Protein AF-A0A1C3RDE0-F1 (afdb_monomer)

Structure (mmCIF, N/CA/C/O backbone):
data_AF-A0A1C3RDE0-F1
#
_entry.id   AF-A0A1C3RDE0-F1
#
loop_
_atom_site.group_PDB
_atom_site.id
_atom_site.type_symbol
_atom_site.label_atom_id
_atom_site.label_alt_id
_atom_site.label_comp_id
_atom_site.label_asym_id
_atom_site.label_entity_id
_atom_site.label_seq_id
_atom_site.pdbx_PDB_ins_code
_atom_site.Cartn_x
_atom_site.Cartn_y
_atom_site.Cartn_z
_atom_site.occupancy
_atom_site.B_iso_or_equiv
_atom_site.auth_seq_id
_atom_site.auth_comp_id
_atom_site.auth_asym_id
_atom_site.auth_atom_id
_atom_site.pdbx_PDB_model_num
ATOM 1 N N . MET A 1 1 ? 16.661 -9.016 18.780 1.00 43.62 1 MET A N 1
ATOM 2 C CA . MET A 1 1 ? 16.279 -8.442 20.086 1.00 43.62 1 MET A CA 1
ATOM 3 C C . MET A 1 1 ? 15.729 -7.053 19.835 1.00 43.62 1 MET A C 1
ATOM 5 O O . MET A 1 1 ? 16.518 -6.146 19.631 1.00 43.62 1 MET A O 1
ATOM 9 N N . ASP A 1 2 ? 14.408 -6.909 19.841 1.00 34.31 2 ASP A N 1
ATOM 10 C CA . ASP A 1 2 ? 13.777 -5.815 20.572 1.00 34.31 2 ASP A CA 1
ATOM 11 C C . ASP A 1 2 ? 12.429 -6.328 21.089 1.00 34.31 2 ASP A C 1
ATOM 13 O O . ASP A 1 2 ? 11.558 -6.750 20.329 1.00 34.31 2 ASP A O 1
ATOM 17 N N . SER A 1 3 ? 12.330 -6.435 22.409 1.00 42.47 3 SER A N 1
ATOM 18 C CA . SER A 1 3 ? 11.139 -6.890 23.113 1.00 42.47 3 SER A CA 1
ATOM 19 C C . SER A 1 3 ? 10.249 -5.670 23.309 1.00 42.47 3 SER A C 1
ATOM 21 O O . SER A 1 3 ? 10.252 -5.062 24.381 1.00 42.47 3 SER A O 1
ATOM 23 N N . SER A 1 4 ? 9.446 -5.333 22.300 1.00 50.66 4 SER A N 1
ATOM 24 C CA . SER A 1 4 ? 8.200 -4.624 22.584 1.00 50.66 4 SER A CA 1
ATOM 25 C C . SER A 1 4 ? 7.360 -5.568 23.442 1.00 50.66 4 SER A C 1
ATOM 27 O O . SER A 1 4 ? 6.899 -6.603 22.963 1.00 50.66 4 SER A O 1
ATOM 29 N N . ALA A 1 5 ? 7.261 -5.290 24.742 1.00 56.34 5 ALA A N 1
ATOM 30 C CA . ALA A 1 5 ? 6.472 -6.101 25.655 1.00 56.34 5 ALA A CA 1
ATOM 31 C C . ALA A 1 5 ? 5.030 -6.155 25.130 1.00 56.34 5 ALA A C 1
ATOM 33 O O . ALA A 1 5 ? 4.336 -5.138 25.134 1.00 56.34 5 ALA A O 1
ATOM 34 N N . ALA A 1 6 ? 4.604 -7.324 24.642 1.00 71.38 6 ALA A N 1
ATOM 35 C CA . ALA A 1 6 ? 3.293 -7.503 24.035 1.00 71.38 6 ALA A CA 1
ATOM 36 C C . ALA A 1 6 ? 2.202 -7.052 25.018 1.00 71.38 6 ALA A C 1
ATOM 38 O O . ALA A 1 6 ? 2.047 -7.622 26.105 1.00 71.38 6 ALA A O 1
ATOM 39 N N . LEU A 1 7 ? 1.476 -5.992 24.654 1.00 89.06 7 LEU A N 1
ATOM 40 C CA . LEU A 1 7 ? 0.477 -5.369 25.515 1.00 89.06 7 LEU A CA 1
ATOM 41 C C . LEU A 1 7 ? -0.614 -6.395 25.836 1.00 89.06 7 LEU A C 1
ATOM 43 O O . LEU A 1 7 ? -1.240 -6.939 24.929 1.00 89.06 7 LEU A O 1
ATOM 47 N N . LYS A 1 8 ? -0.846 -6.674 27.122 1.00 94.19 8 LYS A N 1
ATOM 48 C CA . LYS A 1 8 ? -1.933 -7.574 27.531 1.00 94.19 8 LYS A CA 1
ATOM 49 C C . LYS A 1 8 ? -3.284 -6.998 27.117 1.00 94.19 8 LYS A C 1
ATOM 51 O O . LYS A 1 8 ? -3.494 -5.787 27.235 1.00 94.19 8 LYS A O 1
ATOM 56 N N . ARG A 1 9 ? -4.214 -7.857 26.693 1.00 95.31 9 ARG A N 1
ATOM 57 C CA . ARG A 1 9 ? -5.602 -7.450 26.449 1.00 95.31 9 ARG A CA 1
ATOM 58 C C . ARG A 1 9 ? -6.183 -6.873 27.741 1.00 95.31 9 ARG A C 1
ATOM 60 O O . ARG A 1 9 ? -6.203 -7.523 28.783 1.00 95.31 9 ARG A O 1
ATOM 67 N N . PHE A 1 10 ? -6.619 -5.619 27.669 1.00 95.50 10 PHE A N 1
ATOM 68 C CA . PHE A 1 10 ? -7.071 -4.829 28.821 1.00 95.50 10 PHE A CA 1
ATOM 69 C C . PHE A 1 10 ? -8.575 -4.518 28.786 1.00 95.50 10 PHE A C 1
ATOM 71 O O . PHE A 1 10 ? -9.061 -3.772 29.633 1.00 95.50 10 PHE A O 1
ATOM 78 N N . TYR A 1 11 ? -9.294 -5.067 27.807 1.00 97.00 11 TYR A N 1
ATOM 79 C CA . TYR A 1 11 ? -10.711 -4.828 27.548 1.00 97.00 11 TYR A CA 1
ATOM 80 C C . TYR A 1 11 ? -11.469 -6.148 27.389 1.00 97.00 11 TYR A C 1
ATOM 82 O O . TYR A 1 11 ? -10.891 -7.168 26.997 1.00 97.00 11 TYR A O 1
ATOM 90 N N . LYS A 1 12 ? -12.772 -6.132 27.681 1.00 96.38 12 LYS A N 1
ATOM 91 C CA . LYS A 1 12 ? -13.645 -7.310 27.551 1.00 96.38 12 LYS A CA 1
ATOM 92 C C . LYS A 1 12 ? -14.507 -7.266 26.300 1.00 96.38 12 LYS A C 1
ATOM 94 O O . LYS A 1 12 ? -14.680 -8.294 25.660 1.00 96.38 12 LYS A O 1
ATOM 99 N N . THR A 1 13 ? -15.032 -6.095 25.969 1.00 97.69 13 THR A N 1
ATOM 100 C CA . THR A 1 13 ? -16.019 -5.897 24.907 1.00 97.69 13 THR A CA 1
ATOM 101 C C . THR A 1 13 ? -15.503 -4.923 23.861 1.00 97.69 13 THR A C 1
ATOM 103 O O . THR A 1 13 ? -14.861 -3.927 24.203 1.00 97.69 13 THR A O 1
ATOM 106 N N . VAL A 1 14 ? -15.799 -5.214 22.595 1.00 98.56 14 VAL A N 1
ATOM 107 C CA . VAL A 1 14 ? -15.528 -4.332 21.459 1.00 98.56 14 VAL A CA 1
ATOM 108 C C . VAL A 1 14 ? -16.857 -3.932 20.829 1.00 98.56 14 VAL A C 1
ATOM 110 O O . VAL A 1 14 ? -17.737 -4.772 20.646 1.00 98.56 14 VAL A O 1
ATOM 113 N N . GLY A 1 15 ? -17.024 -2.645 20.542 1.00 98.19 15 GLY A N 1
ATOM 114 C CA . GLY A 1 15 ? -18.238 -2.093 19.949 1.00 98.19 15 GLY A CA 1
ATOM 115 C C . GLY A 1 15 ? -17.943 -1.187 18.763 1.00 98.19 15 GLY A C 1
ATOM 116 O O . GLY A 1 15 ? -16.829 -0.691 18.603 1.00 98.19 15 GLY A O 1
ATOM 117 N N . VAL A 1 16 ? -18.970 -0.952 17.949 1.00 98.56 16 VAL A N 1
ATOM 118 C CA . VAL A 1 16 ? -18.971 0.051 16.882 1.00 98.56 16 VAL A CA 1
ATOM 119 C C . VAL A 1 16 ? -20.155 0.972 17.116 1.00 98.56 16 VAL A C 1
ATOM 121 O O . VAL A 1 16 ? -21.289 0.515 17.257 1.00 98.56 16 VAL A O 1
ATOM 124 N N . GLU A 1 17 ? -19.891 2.270 17.155 1.00 97.81 17 GLU A N 1
ATOM 125 C CA . GLU A 1 17 ? -20.904 3.303 17.336 1.00 97.81 17 GLU A CA 1
ATOM 126 C C . GLU A 1 17 ? -20.815 4.319 16.203 1.00 97.81 17 GLU A C 1
ATOM 128 O O . GLU A 1 17 ? -19.718 4.711 15.800 1.00 97.81 17 GLU A O 1
ATOM 133 N N . GLN A 1 18 ? -21.968 4.776 15.719 1.00 97.56 18 GLN A N 1
ATOM 134 C CA . GLN A 1 18 ? -22.026 5.939 14.842 1.00 97.56 18 GLN A CA 1
ATOM 135 C C . GLN A 1 18 ? -21.798 7.212 15.668 1.00 97.56 18 GLN A C 1
ATOM 137 O O . GLN A 1 18 ? -22.370 7.371 16.749 1.00 97.56 18 GLN A O 1
ATOM 142 N N . ASP A 1 19 ? -20.968 8.113 15.155 1.00 95.81 19 ASP A N 1
ATOM 143 C CA . ASP A 1 19 ? -20.631 9.390 15.775 1.00 95.81 19 ASP A CA 1
ATOM 144 C C . ASP A 1 19 ? -20.569 10.476 14.695 1.00 95.81 19 ASP A C 1
ATOM 146 O O . ASP A 1 19 ? -19.612 10.562 13.924 1.00 95.81 19 ASP A O 1
ATOM 150 N N . GLY A 1 20 ? -21.643 11.265 14.597 1.00 93.81 20 GLY A N 1
ATOM 151 C CA . GLY A 1 20 ? -21.850 12.190 13.485 1.00 93.81 20 GLY A CA 1
ATOM 152 C C . GLY A 1 20 ? -21.888 11.455 12.142 1.00 93.81 20 GLY A C 1
ATOM 153 O O . GLY A 1 20 ? -22.654 10.504 11.966 1.00 93.81 20 GLY A O 1
ATOM 154 N N . ASP A 1 21 ? -21.034 11.896 11.220 1.00 92.19 21 ASP A N 1
ATOM 155 C CA . ASP A 1 21 ? -20.926 11.351 9.862 1.00 92.19 21 ASP A CA 1
ATOM 156 C C . ASP A 1 21 ? -19.939 10.172 9.756 1.00 92.19 21 ASP A C 1
ATOM 158 O O . ASP A 1 21 ? -19.703 9.664 8.663 1.00 92.19 21 ASP A O 1
ATOM 162 N N . GLY A 1 22 ? -19.353 9.728 10.874 1.00 96.81 22 GLY A N 1
ATOM 163 C CA . GLY A 1 22 ? -18.395 8.625 10.906 1.00 96.81 22 GLY A CA 1
ATOM 164 C C . GLY A 1 22 ? -18.704 7.581 11.976 1.00 96.81 22 GLY A C 1
ATOM 165 O O . GLY A 1 22 ? -19.756 7.587 12.619 1.00 96.81 22 GLY A O 1
ATOM 166 N N . TYR A 1 23 ? -17.757 6.665 12.170 1.00 98.38 23 TYR A N 1
ATOM 167 C CA . TYR A 1 23 ? -17.894 5.536 13.088 1.00 98.38 23 TYR A CA 1
ATOM 168 C C . TYR A 1 23 ? -16.691 5.433 14.015 1.00 98.38 23 TYR A C 1
ATOM 170 O O . TYR A 1 23 ? -15.544 5.565 13.591 1.00 98.38 23 TYR A O 1
ATOM 178 N N . ARG A 1 24 ? -16.931 5.144 15.291 1.00 97.50 24 ARG A N 1
ATOM 179 C CA . ARG A 1 24 ? -15.870 4.880 16.267 1.00 97.50 24 ARG A CA 1
ATOM 180 C C . ARG A 1 24 ? -15.935 3.443 16.752 1.00 97.50 24 ARG A C 1
ATOM 182 O O . ARG A 1 24 ? -17.0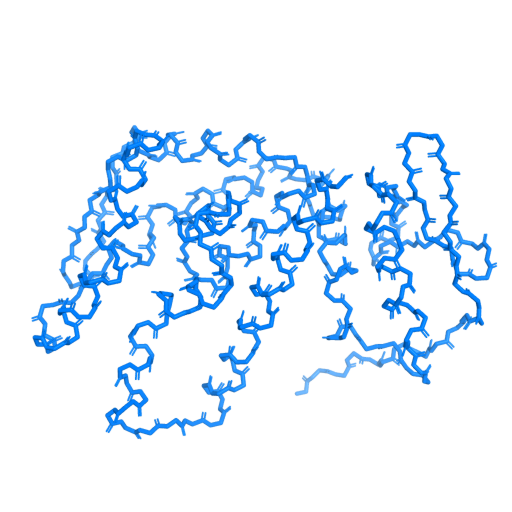07 2.930 17.066 1.00 97.50 24 ARG A O 1
ATOM 189 N N . VAL A 1 25 ? -14.764 2.826 16.868 1.00 98.38 25 VAL A N 1
ATOM 190 C CA . VAL A 1 25 ? -14.601 1.570 17.602 1.00 98.38 25 VAL A CA 1
ATOM 191 C C . VAL A 1 25 ? -14.458 1.898 19.084 1.00 98.38 25 VAL A C 1
ATOM 193 O O . VAL A 1 25 ? -13.771 2.857 19.451 1.00 98.38 25 VAL A O 1
ATOM 196 N N . THR A 1 26 ? -15.108 1.124 19.945 1.00 98.31 26 THR A N 1
ATOM 197 C CA . THR A 1 26 ? -15.026 1.272 21.399 1.00 98.31 26 THR A CA 1
ATOM 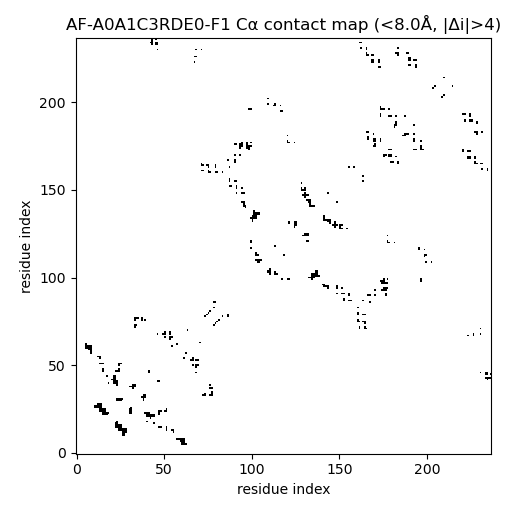198 C C . THR A 1 26 ? -14.493 0.004 22.055 1.00 98.31 26 THR A C 1
ATOM 200 O O . THR A 1 26 ? -14.799 -1.104 21.629 1.00 98.31 26 THR A O 1
ATOM 203 N N . LEU A 1 27 ? -13.690 0.172 23.105 1.00 98.06 27 LEU A N 1
ATOM 204 C CA . LEU A 1 27 ? -13.213 -0.888 23.990 1.00 98.06 27 LEU A CA 1
ATOM 205 C C . LEU A 1 27 ? -13.814 -0.644 25.375 1.00 98.06 27 LEU A C 1
ATOM 207 O O . LEU A 1 27 ? -13.543 0.391 25.989 1.00 98.06 27 LEU A O 1
ATOM 211 N N . ASP A 1 28 ? -14.670 -1.550 25.848 1.00 97.75 28 ASP A N 1
ATOM 212 C CA . ASP A 1 28 ? -15.470 -1.367 27.071 1.00 97.75 28 ASP A CA 1
ATOM 213 C C . ASP A 1 28 ? -16.199 -0.006 27.110 1.00 97.75 28 ASP A C 1
ATOM 215 O O . ASP A 1 28 ? -16.194 0.713 28.113 1.00 97.75 28 ASP A O 1
ATOM 219 N N . GLY A 1 29 ? -16.784 0.379 25.969 1.00 95.88 29 GLY A N 1
ATOM 220 C CA . GLY A 1 29 ? -17.520 1.636 25.785 1.00 95.88 29 GLY A CA 1
ATOM 221 C C . GLY A 1 29 ? -16.647 2.893 25.681 1.00 95.88 29 GLY A C 1
ATOM 222 O O . GLY A 1 29 ? -17.171 3.996 25.542 1.00 95.88 29 GLY A O 1
ATOM 223 N N . ARG A 1 30 ? -15.315 2.772 25.737 1.00 96.75 30 ARG A N 1
ATOM 224 C CA . ARG A 1 30 ? -14.390 3.902 25.551 1.00 96.75 30 ARG A CA 1
ATOM 225 C C . ARG A 1 30 ? -13.885 3.942 24.120 1.00 96.75 30 ARG A C 1
ATOM 227 O O . ARG A 1 30 ? -13.445 2.919 23.611 1.00 96.75 30 ARG A O 1
ATOM 234 N N . GLN A 1 31 ? -13.883 5.120 23.498 1.00 96.19 31 GLN A N 1
ATOM 235 C CA . GLN A 1 31 ? -13.358 5.291 22.141 1.00 96.19 31 GLN A CA 1
ATOM 236 C C . GLN A 1 31 ? -11.911 4.789 22.039 1.00 96.19 31 GLN A C 1
ATOM 238 O O . GLN A 1 31 ? -11.039 5.199 22.815 1.00 96.19 31 GLN A O 1
ATOM 243 N N . LEU A 1 32 ? -11.677 3.917 21.060 1.00 96.69 32 LEU A N 1
ATOM 244 C CA . LEU A 1 32 ? -10.358 3.452 20.668 1.00 96.69 32 LEU A CA 1
ATOM 245 C C . LEU A 1 32 ? -9.510 4.632 20.175 1.00 96.69 32 LEU A C 1
ATOM 247 O O . LEU A 1 32 ? -9.995 5.526 19.484 1.00 96.69 32 LEU A O 1
ATOM 251 N N . LYS A 1 33 ? -8.225 4.627 20.529 1.00 96.44 33 LYS A N 1
ATOM 252 C CA . LYS A 1 33 ? -7.263 5.647 20.108 1.00 96.44 33 LYS A CA 1
ATOM 253 C C . LYS A 1 33 ? -6.120 5.020 19.330 1.00 96.44 33 LYS A C 1
ATOM 255 O O . LYS A 1 33 ? -5.781 3.860 19.554 1.00 96.44 33 LYS A O 1
ATOM 260 N N . SER A 1 34 ? -5.514 5.813 18.455 1.00 95.44 34 SER A N 1
ATOM 261 C CA . SER A 1 34 ? -4.282 5.440 17.765 1.00 95.44 34 SER A CA 1
ATOM 262 C C . SER A 1 34 ? -3.105 5.314 18.752 1.00 95.44 34 SER A C 1
ATOM 264 O O . SER A 1 34 ? -3.193 5.815 19.884 1.00 95.44 34 SER A O 1
ATOM 266 N N . PRO A 1 35 ? -1.975 4.694 18.360 1.00 93.25 35 PRO A N 1
ATOM 267 C CA . PRO A 1 35 ? -0.759 4.657 19.175 1.00 93.25 35 PRO A CA 1
ATOM 268 C C . PRO A 1 35 ? -0.274 6.043 19.628 1.00 93.25 35 PRO A C 1
ATOM 270 O O . PRO A 1 35 ? 0.171 6.191 20.769 1.00 93.25 35 PRO A O 1
ATOM 273 N N . ALA A 1 36 ? -0.441 7.088 18.805 1.00 94.62 36 ALA A N 1
ATOM 274 C CA . ALA A 1 36 ? -0.144 8.469 19.204 1.00 94.62 36 ALA A CA 1
ATOM 275 C C . ALA A 1 36 ? -1.254 9.132 20.052 1.00 94.62 36 ALA A C 1
ATOM 277 O O . ALA A 1 36 ? -1.255 10.348 20.249 1.00 94.62 36 ALA A O 1
ATOM 278 N N . LYS A 1 37 ? -2.189 8.339 20.592 1.00 95.19 37 LYS A N 1
ATOM 279 C CA . LYS A 1 37 ? -3.304 8.749 21.464 1.00 95.19 37 LYS A CA 1
ATOM 280 C C . LYS A 1 37 ? -4.301 9.703 20.799 1.00 95.19 37 LYS A C 1
ATOM 282 O O . LYS A 1 37 ? -4.993 10.445 21.508 1.00 95.19 37 LYS A O 1
ATOM 287 N N . ARG A 1 38 ? -4.415 9.666 19.470 1.00 94.56 38 ARG A N 1
ATOM 288 C CA . ARG A 1 38 ? -5.401 10.454 18.724 1.00 94.56 38 ARG A CA 1
ATOM 289 C C . ARG A 1 38 ? -6.732 9.712 18.661 1.00 94.56 38 ARG A C 1
ATOM 291 O O . ARG A 1 38 ? -6.772 8.493 18.501 1.00 94.56 38 ARG A O 1
ATOM 298 N N . SER A 1 39 ? -7.816 10.462 18.820 1.00 94.00 39 SER A N 1
ATOM 299 C CA . SER A 1 39 ? -9.156 9.981 18.486 1.00 94.00 39 SER A CA 1
ATOM 300 C C . SER A 1 39 ? -9.350 10.071 16.976 1.00 94.00 39 SER A C 1
ATOM 302 O O . SER A 1 39 ? -8.844 10.999 16.347 1.00 94.00 39 SER A O 1
ATOM 304 N N . PHE A 1 40 ? -10.097 9.129 16.413 1.00 95.50 40 PHE A N 1
ATOM 305 C CA . PHE A 1 40 ? -10.427 9.106 14.994 1.00 95.50 40 PHE A CA 1
ATOM 306 C C . PHE A 1 40 ? -11.841 8.573 14.773 1.00 95.50 40 PHE A C 1
ATOM 308 O O . PHE A 1 40 ? -12.371 7.832 15.608 1.00 95.50 40 PHE A O 1
ATOM 315 N N . LEU A 1 41 ? -12.433 8.988 13.655 1.00 96.94 41 LEU A N 1
ATOM 316 C CA . LEU A 1 41 ? -13.701 8.489 13.138 1.00 96.94 41 LEU A CA 1
ATOM 317 C C . LEU A 1 41 ? -13.428 7.834 11.792 1.00 96.94 41 LEU A C 1
ATOM 319 O O . LEU A 1 41 ? -12.829 8.453 10.919 1.00 96.94 41 LEU A O 1
ATOM 323 N N . LEU A 1 42 ? -13.841 6.584 11.650 1.00 97.94 42 LEU A N 1
ATOM 324 C CA . LEU A 1 42 ? -13.715 5.822 10.418 1.00 97.94 42 LEU A CA 1
ATOM 325 C C . LEU A 1 42 ? -14.812 6.266 9.436 1.00 97.94 42 LEU A C 1
ATOM 327 O O . LEU A 1 42 ? -15.945 6.497 9.872 1.00 97.94 42 LEU A O 1
ATOM 331 N N . PRO A 1 43 ? -14.494 6.384 8.134 1.00 97.38 43 PRO A N 1
ATOM 332 C CA . PRO A 1 43 ? -15.407 6.928 7.128 1.00 97.38 43 PRO A CA 1
ATOM 333 C C . PRO A 1 43 ? -16.606 6.017 6.850 1.00 97.38 43 PRO A C 1
ATOM 335 O O . PRO A 1 43 ? -17.674 6.499 6.486 1.00 97.38 43 PRO A O 1
ATOM 338 N N . THR A 1 44 ? -16.459 4.704 7.046 1.00 98.31 44 THR A N 1
ATOM 339 C CA . THR A 1 44 ? -17.498 3.723 6.723 1.00 98.31 44 THR A CA 1
ATOM 340 C C . THR A 1 44 ? -17.764 2.792 7.896 1.00 98.31 44 THR A C 1
ATOM 342 O O . THR A 1 44 ? -16.887 2.496 8.718 1.00 98.31 44 THR A O 1
ATOM 345 N N . LYS A 1 45 ? -18.997 2.278 7.957 1.00 98.06 45 LYS A N 1
ATOM 346 C CA . LYS A 1 45 ? -19.364 1.269 8.952 1.00 98.06 45 LYS A CA 1
ATOM 347 C C . LYS A 1 45 ? -18.597 -0.031 8.723 1.00 98.06 45 LYS A C 1
ATOM 349 O O . LYS A 1 45 ? -18.181 -0.660 9.688 1.00 98.06 45 LYS A O 1
ATOM 354 N N . ALA A 1 46 ? -18.403 -0.423 7.462 1.00 98.38 46 ALA A N 1
ATOM 355 C CA . ALA A 1 46 ? -17.726 -1.668 7.119 1.00 98.38 46 ALA A CA 1
ATOM 356 C C . ALA A 1 46 ? -16.282 -1.679 7.636 1.00 98.38 46 ALA A C 1
ATOM 358 O O . ALA A 1 46 ? -15.859 -2.665 8.238 1.00 98.38 46 ALA A O 1
ATOM 359 N N . LEU A 1 47 ? -15.555 -0.565 7.485 1.00 98.44 47 LEU A N 1
ATOM 360 C CA . LEU A 1 47 ? -14.209 -0.441 8.034 1.00 98.44 47 LEU A CA 1
ATOM 361 C C . LEU A 1 47 ? -14.203 -0.496 9.567 1.00 98.44 47 LEU A C 1
ATOM 363 O O . LEU A 1 47 ? -13.346 -1.152 10.155 1.00 98.44 47 LEU A O 1
ATOM 367 N N . ALA A 1 48 ? -15.167 0.157 10.221 1.00 98.38 48 ALA A N 1
ATOM 368 C CA . ALA A 1 48 ? -15.299 0.104 11.675 1.00 98.38 48 ALA A CA 1
ATOM 369 C C . ALA A 1 48 ? -15.614 -1.299 12.196 1.00 98.38 48 ALA A C 1
ATOM 371 O O . ALA A 1 48 ? -15.020 -1.723 13.187 1.00 98.38 48 ALA A O 1
ATOM 372 N N . ASP A 1 49 ? -16.494 -2.032 11.515 1.00 98.56 49 ASP A N 1
ATOM 373 C CA . ASP A 1 49 ? -16.809 -3.419 11.844 1.00 98.56 49 ASP A CA 1
ATOM 374 C C . ASP A 1 49 ? -15.573 -4.319 11.681 1.00 98.56 49 ASP A C 1
ATOM 376 O O . ASP A 1 49 ? -15.315 -5.155 12.544 1.00 98.56 49 ASP A O 1
ATOM 380 N N . GLU A 1 50 ? -14.784 -4.153 10.615 1.00 98.38 50 GLU A N 1
ATOM 381 C CA . GLU A 1 50 ? -13.577 -4.962 10.402 1.00 98.38 50 GLU A CA 1
ATOM 382 C C . GLU A 1 50 ? -12.492 -4.666 11.442 1.00 98.38 50 GLU A C 1
ATOM 384 O O . GLU A 1 50 ? -11.920 -5.579 12.034 1.00 98.38 50 GLU A O 1
ATOM 389 N N . LEU A 1 51 ? -12.269 -3.389 11.749 1.00 98.00 51 LEU A N 1
ATOM 390 C CA . LEU A 1 51 ? -11.317 -2.984 12.777 1.00 98.00 51 LEU A CA 1
ATOM 391 C C . LEU A 1 51 ? -11.771 -3.474 14.164 1.00 98.00 51 LEU A C 1
ATOM 393 O O . LEU A 1 51 ? -10.955 -3.946 14.952 1.00 98.00 51 LEU A O 1
ATOM 397 N N . ALA A 1 52 ? -13.076 -3.460 14.455 1.00 98.50 52 ALA A N 1
ATOM 398 C CA . ALA A 1 52 ? -13.618 -4.064 15.670 1.00 98.50 52 ALA A CA 1
ATOM 399 C C . ALA A 1 52 ? -13.367 -5.582 15.741 1.00 98.50 52 ALA A C 1
ATOM 401 O O . ALA A 1 52 ? -13.021 -6.073 16.815 1.00 98.50 52 ALA A O 1
ATOM 402 N N . LYS A 1 53 ? -13.468 -6.321 14.626 1.00 98.44 53 LYS A N 1
ATOM 403 C CA . LYS A 1 53 ? -13.129 -7.757 14.592 1.00 98.44 53 LYS A CA 1
ATOM 404 C C . LYS A 1 53 ? -11.659 -8.008 14.911 1.00 98.44 53 LYS A C 1
ATOM 406 O O . LYS A 1 53 ? -11.371 -8.937 15.658 1.00 98.44 53 LYS A O 1
ATOM 411 N N . GLU A 1 54 ? -10.738 -7.189 14.396 1.00 97.88 54 GLU A N 1
ATOM 412 C CA . GLU A 1 54 ? -9.309 -7.326 14.719 1.00 97.88 54 GLU A CA 1
ATOM 413 C C . GLU A 1 54 ? -9.056 -7.196 16.220 1.00 97.88 54 GLU A C 1
ATOM 415 O O . GLU A 1 54 ? -8.313 -7.992 16.790 1.00 97.88 54 GLU A O 1
ATOM 420 N N . TRP A 1 55 ? -9.686 -6.212 16.869 1.00 97.94 55 TRP A N 1
ATOM 421 C CA . TRP A 1 55 ? -9.591 -6.034 18.318 1.00 97.94 55 TRP A CA 1
ATOM 422 C C . TRP A 1 55 ? -10.294 -7.168 19.074 1.00 97.94 55 TRP A C 1
ATOM 424 O O . TRP A 1 55 ? -9.757 -7.677 20.053 1.00 97.94 55 TRP A O 1
ATOM 434 N N . ASP A 1 56 ? -11.463 -7.623 18.625 1.00 98.25 56 ASP A N 1
ATOM 435 C CA . ASP A 1 56 ? -12.179 -8.697 19.313 1.00 98.25 56 ASP A CA 1
ATOM 436 C C . ASP A 1 56 ? -11.452 -10.049 19.226 1.00 98.25 56 ASP A C 1
ATOM 438 O O . ASP A 1 56 ? -11.476 -10.814 20.189 1.00 98.25 56 ASP A O 1
ATOM 442 N N . ALA A 1 57 ? -10.713 -10.296 18.142 1.00 97.69 57 ALA A N 1
ATOM 443 C CA . ALA A 1 57 ? -9.931 -11.513 17.930 1.00 97.69 57 ALA A CA 1
ATOM 444 C C . ALA A 1 57 ? -8.665 -11.631 18.806 1.00 97.69 57 ALA A C 1
ATOM 446 O O . ALA A 1 57 ? -8.037 -12.688 18.824 1.00 97.69 57 ALA A O 1
ATOM 447 N N . GLN A 1 58 ? -8.257 -10.577 19.523 1.00 97.62 58 GLN A N 1
ATOM 448 C CA . GLN A 1 58 ? -7.048 -10.623 20.356 1.00 97.62 58 GLN A CA 1
ATOM 449 C C . GLN A 1 58 ? -7.264 -11.484 21.608 1.00 97.62 58 GLN A C 1
ATOM 451 O O . GLN A 1 58 ? -8.243 -11.309 22.322 1.00 97.62 58 GLN A O 1
ATOM 456 N N . GLU A 1 59 ? -6.337 -12.373 21.946 1.00 95.00 59 GLU A N 1
ATOM 457 C CA . GLU A 1 59 ? -6.488 -13.237 23.126 1.00 95.00 59 GLU A CA 1
ATOM 458 C C . GLU A 1 59 ? -5.835 -12.616 24.376 1.00 95.00 59 GLU A C 1
ATOM 460 O O . GLU A 1 59 ? -6.239 -11.547 24.833 1.00 95.00 59 GLU A O 1
ATOM 465 N N . GLU A 1 60 ? -4.823 -13.265 24.961 1.00 93.81 60 GLU A N 1
ATOM 466 C CA . GLU A 1 60 ? -4.135 -12.765 26.160 1.00 93.81 60 GLU A CA 1
ATOM 467 C C . GLU A 1 60 ? -3.314 -11.498 25.872 1.00 93.81 60 GLU A C 1
ATOM 469 O O . GLU A 1 60 ? -3.236 -10.582 26.700 1.00 93.81 60 GLU A O 1
ATOM 474 N N . HIS A 1 61 ? -2.724 -11.430 24.681 1.00 95.00 61 HIS A N 1
ATOM 475 C CA . HIS A 1 61 ? -1.860 -10.346 24.236 1.00 95.00 61 HIS A CA 1
ATOM 476 C C . HIS A 1 61 ? -2.355 -9.778 22.911 1.00 95.00 61 HIS A C 1
ATOM 478 O O . HIS A 1 61 ? -2.765 -10.520 22.023 1.00 95.00 61 HIS A O 1
ATOM 484 N N . ILE A 1 62 ? -2.267 -8.457 22.780 1.00 94.81 62 ILE A N 1
ATOM 485 C CA . ILE A 1 62 ? -2.507 -7.749 21.528 1.00 94.81 62 ILE A CA 1
ATOM 486 C C . ILE A 1 62 ? -1.315 -8.013 20.608 1.00 94.81 62 ILE A C 1
ATOM 488 O O . ILE A 1 62 ? -0.171 -7.744 20.984 1.00 94.81 62 ILE A O 1
ATOM 492 N N . GLN A 1 63 ? -1.595 -8.531 19.414 1.00 95.00 63 GLN A N 1
ATOM 493 C CA . GLN A 1 63 ? -0.627 -8.907 18.390 1.00 95.00 63 GLN A CA 1
ATOM 494 C C . GLN A 1 63 ? -0.748 -7.960 17.188 1.00 95.00 63 GLN A C 1
ATOM 496 O O . GLN A 1 63 ? -1.562 -8.200 16.302 1.00 95.00 63 GLN A O 1
ATOM 501 N N . PRO A 1 64 ? 0.072 -6.897 17.087 1.00 92.81 64 PRO A N 1
ATOM 502 C CA . PRO A 1 64 ? -0.049 -5.917 16.002 1.00 92.81 64 PRO A CA 1
ATOM 503 C C . PRO A 1 64 ? 0.029 -6.524 14.594 1.00 92.81 64 PRO A C 1
ATOM 505 O O . PRO A 1 64 ? -0.618 -6.039 13.672 1.00 92.81 64 PRO A O 1
ATOM 508 N N . LEU A 1 65 ? 0.781 -7.618 14.430 1.00 90.75 65 LEU A N 1
ATOM 509 C CA . LEU A 1 65 ? 0.929 -8.323 13.153 1.00 90.75 65 LEU A CA 1
ATOM 510 C C . LEU A 1 65 ? -0.366 -8.987 12.656 1.00 90.75 65 LEU A C 1
ATOM 512 O O . LEU A 1 65 ? -0.429 -9.370 11.491 1.00 90.75 65 LEU A O 1
ATOM 516 N N . THR A 1 66 ? -1.379 -9.141 13.512 1.00 93.75 66 THR A N 1
ATOM 517 C CA . THR A 1 66 ? -2.699 -9.672 13.140 1.00 93.75 66 THR A CA 1
ATOM 518 C C . THR A 1 66 ? -3.750 -8.572 12.981 1.00 93.75 66 THR A C 1
ATOM 520 O O . THR A 1 66 ? -4.925 -8.884 12.817 1.00 93.75 66 THR A O 1
ATOM 523 N N . MET A 1 67 ? -3.339 -7.296 13.020 1.00 97.06 67 MET A N 1
ATOM 524 C CA . MET A 1 67 ? -4.237 -6.135 13.004 1.00 97.06 67 MET A CA 1
ATOM 525 C C . MET A 1 67 ? -3.910 -5.136 11.872 1.00 97.06 67 MET A C 1
ATOM 527 O O . MET A 1 67 ? -3.589 -3.969 12.140 1.00 97.06 67 MET A O 1
ATOM 531 N N . PRO A 1 68 ? -3.904 -5.572 10.598 1.00 97.38 68 PRO A N 1
ATOM 532 C CA . PRO A 1 68 ? -3.553 -4.708 9.473 1.00 97.38 68 PRO A CA 1
ATOM 533 C C . PRO A 1 68 ? -4.479 -3.492 9.290 1.00 97.38 68 PRO A C 1
ATOM 535 O O . PRO A 1 68 ? -3.987 -2.413 8.957 1.00 97.38 68 PRO A O 1
ATOM 538 N N . MET A 1 69 ? -5.790 -3.608 9.527 1.00 98.19 69 MET A N 1
ATOM 539 C CA . MET A 1 69 ? -6.720 -2.476 9.423 1.00 98.19 69 MET A CA 1
ATOM 540 C C . MET A 1 69 ? -6.415 -1.437 10.499 1.00 98.19 69 MET A C 1
ATOM 542 O O . MET A 1 69 ? -6.391 -0.240 10.212 1.00 98.19 69 MET A O 1
ATOM 546 N N . MET A 1 70 ? -6.101 -1.871 11.724 1.00 97.62 70 MET A N 1
ATOM 547 C CA . MET A 1 70 ? -5.636 -0.971 12.778 1.00 97.62 70 MET A CA 1
ATOM 548 C C . MET A 1 70 ? -4.317 -0.279 12.404 1.00 97.62 70 MET A C 1
ATOM 550 O O . MET A 1 70 ? -4.157 0.914 12.677 1.00 97.62 70 MET A O 1
ATOM 554 N N . ALA A 1 71 ? -3.370 -0.987 11.781 1.00 97.56 71 ALA A N 1
ATOM 555 C CA . ALA A 1 71 ? -2.096 -0.408 11.346 1.00 97.56 71 ALA A CA 1
ATOM 556 C C . ALA A 1 71 ? -2.287 0.670 10.259 1.00 97.56 71 ALA A C 1
ATOM 558 O O . ALA A 1 71 ? -1.722 1.766 10.358 1.00 97.56 71 ALA A O 1
ATOM 559 N N . LEU A 1 72 ? -3.136 0.401 9.263 1.00 98.44 72 LEU A N 1
ATOM 560 C CA . LEU A 1 72 ? -3.469 1.347 8.193 1.00 98.44 72 LEU A CA 1
ATOM 561 C C . LEU A 1 72 ? -4.271 2.546 8.717 1.00 98.44 72 LEU A C 1
ATOM 563 O O . LEU A 1 72 ? -3.955 3.688 8.374 1.00 98.44 72 LEU A O 1
ATOM 567 N N . ALA A 1 73 ? -5.227 2.325 9.626 1.00 98.19 73 ALA A N 1
ATOM 568 C CA . ALA A 1 73 ? -5.966 3.404 10.281 1.00 98.19 73 ALA A CA 1
ATOM 569 C C . ALA A 1 73 ? -5.057 4.285 11.146 1.00 98.19 73 ALA A C 1
ATOM 571 O O . ALA A 1 73 ? -5.149 5.512 11.109 1.00 98.19 73 ALA A O 1
ATOM 572 N N . SER A 1 74 ? -4.128 3.669 11.881 1.00 96.75 74 SER A N 1
ATOM 573 C CA . SER A 1 74 ? -3.122 4.403 12.652 1.00 96.75 74 SER A CA 1
ATOM 574 C C . SER A 1 74 ? -2.253 5.254 11.733 1.00 96.75 74 SER A C 1
ATOM 576 O O . SER A 1 74 ? -2.003 6.410 12.044 1.00 96.75 74 SER A O 1
ATOM 578 N N . THR A 1 75 ? -1.840 4.730 10.579 1.00 97.12 75 THR A N 1
ATOM 579 C CA . THR A 1 75 ? -1.034 5.474 9.598 1.00 97.12 75 THR A CA 1
ATOM 580 C C . THR A 1 75 ? -1.792 6.671 9.023 1.00 97.12 75 THR A C 1
ATOM 582 O O . THR A 1 75 ? -1.235 7.773 8.965 1.00 97.12 75 THR A O 1
ATOM 585 N N . ALA A 1 76 ? -3.065 6.481 8.664 1.00 97.75 76 ALA A N 1
ATOM 586 C CA . ALA A 1 76 ? -3.930 7.549 8.167 1.00 97.75 76 ALA A CA 1
ATOM 587 C C . ALA A 1 76 ? -4.027 8.710 9.170 1.00 97.75 76 ALA A C 1
ATOM 589 O O . ALA A 1 76 ? -3.848 9.870 8.816 1.00 97.75 76 ALA A O 1
ATOM 590 N N . VAL A 1 77 ? -4.222 8.406 10.452 1.00 97.19 77 VAL A N 1
ATOM 591 C CA . VAL A 1 77 ? -4.452 9.437 11.476 1.00 97.19 77 VAL A CA 1
ATOM 592 C C . VAL A 1 77 ? -3.146 10.009 12.023 1.00 97.19 77 VAL A C 1
ATOM 594 O O . VAL A 1 77 ? -3.025 11.218 12.231 1.00 97.19 77 VAL A O 1
ATOM 597 N N . ASP A 1 78 ? -2.162 9.152 12.294 1.00 96.25 78 ASP A N 1
ATOM 598 C CA . ASP A 1 78 ? -0.980 9.551 13.049 1.00 96.25 78 ASP A CA 1
ATOM 599 C C . ASP A 1 78 ? 0.116 10.175 12.201 1.00 96.25 78 ASP A C 1
ATOM 601 O O . ASP A 1 78 ? 0.881 10.996 12.721 1.00 96.25 78 ASP A O 1
ATOM 605 N N . ARG A 1 79 ? 0.182 9.789 10.924 1.00 95.25 79 ARG A N 1
ATOM 606 C CA . ARG A 1 79 ? 1.174 10.274 9.965 1.00 95.25 79 ARG A CA 1
ATOM 607 C C . ARG A 1 79 ? 0.522 11.161 8.913 1.00 95.25 79 ARG A C 1
ATOM 609 O O . ARG A 1 79 ? 0.903 12.323 8.794 1.00 95.25 79 ARG A O 1
ATOM 616 N N . ILE A 1 80 ? -0.463 10.642 8.181 1.00 96.44 80 ILE A N 1
ATOM 617 C CA . ILE A 1 80 ? -1.027 11.340 7.015 1.00 96.44 80 ILE A CA 1
ATOM 618 C C . ILE A 1 80 ? -1.821 12.570 7.449 1.00 96.44 80 ILE A C 1
ATOM 620 O O . ILE A 1 80 ? -1.498 13.670 7.015 1.00 96.44 80 ILE A O 1
ATOM 624 N N . GLY A 1 81 ? -2.727 12.434 8.417 1.00 93.25 81 GLY A N 1
ATOM 625 C CA . GLY A 1 81 ? -3.506 13.554 8.952 1.00 93.25 81 GLY A CA 1
ATOM 626 C C . GLY A 1 81 ? -2.678 14.650 9.640 1.00 93.25 81 GLY A C 1
ATOM 627 O O . GLY A 1 81 ? -3.239 15.621 10.140 1.00 93.25 81 GLY A O 1
ATOM 628 N N . GLN A 1 82 ? -1.352 14.505 9.739 1.00 94.44 82 GLN A N 1
ATOM 629 C CA . GLN A 1 82 ? -0.440 15.505 10.307 1.00 94.44 82 GLN A CA 1
ATOM 630 C C . GLN A 1 82 ? 0.530 16.082 9.272 1.00 94.44 82 GLN A C 1
ATOM 632 O O . GLN A 1 82 ? 0.934 17.234 9.400 1.00 94.44 82 GLN A O 1
ATOM 637 N N . LEU A 1 83 ? 0.932 15.279 8.283 1.00 95.12 83 LEU A N 1
ATOM 638 C CA . LEU A 1 83 ? 1.977 15.601 7.308 1.00 95.12 83 LEU A CA 1
ATOM 639 C C . LEU A 1 83 ? 1.574 15.161 5.894 1.00 95.12 83 LEU A C 1
ATOM 641 O O . LEU A 1 83 ? 2.392 14.599 5.167 1.00 95.12 83 LEU A O 1
ATOM 645 N N . ARG A 1 84 ? 0.315 15.397 5.510 1.00 97.12 84 ARG A N 1
ATOM 646 C CA . ARG A 1 84 ? -0.270 14.918 4.248 1.00 97.12 84 ARG A CA 1
ATOM 647 C C . ARG A 1 84 ? 0.616 15.219 3.039 1.00 97.12 84 ARG A C 1
ATOM 649 O O . ARG A 1 84 ? 1.006 14.286 2.345 1.00 97.12 84 ARG A O 1
ATOM 656 N N . ASP A 1 85 ? 0.996 16.480 2.841 1.00 97.44 85 ASP A N 1
ATOM 657 C CA . ASP A 1 85 ? 1.812 16.890 1.688 1.00 97.44 85 ASP A CA 1
ATOM 658 C C . ASP A 1 85 ? 3.179 16.189 1.666 1.00 97.44 85 ASP A C 1
ATOM 660 O O . ASP A 1 85 ? 3.624 15.729 0.619 1.00 97.44 85 ASP A O 1
ATOM 664 N N . GLY A 1 86 ? 3.808 16.014 2.833 1.00 97.31 86 GLY A N 1
ATOM 665 C CA . GLY A 1 86 ? 5.078 15.293 2.942 1.00 97.31 86 GLY A CA 1
ATOM 666 C C . GLY A 1 86 ? 4.947 13.794 2.655 1.00 97.31 86 GLY A C 1
ATOM 667 O O . GLY A 1 86 ? 5.863 13.197 2.096 1.00 97.31 86 GLY A O 1
ATOM 668 N N . VAL A 1 87 ? 3.816 13.168 2.999 1.00 97.69 87 VAL A N 1
ATOM 669 C CA . VAL A 1 87 ? 3.546 11.772 2.611 1.00 97.69 87 VAL A CA 1
ATOM 670 C C . VAL A 1 87 ? 3.325 11.670 1.104 1.00 97.69 87 VAL A C 1
ATOM 672 O O . VAL A 1 87 ? 3.863 10.760 0.481 1.00 97.69 87 VAL A O 1
ATOM 675 N N . ILE A 1 88 ? 2.572 12.599 0.514 1.00 98.31 88 ILE A N 1
ATOM 676 C CA . ILE A 1 88 ? 2.329 12.632 -0.933 1.00 98.31 88 ILE A CA 1
ATOM 677 C C . ILE A 1 88 ? 3.647 12.770 -1.692 1.00 98.31 88 ILE A C 1
ATOM 679 O O . ILE A 1 88 ? 3.898 11.983 -2.599 1.00 98.31 88 ILE A O 1
ATOM 683 N N . GLU A 1 89 ? 4.518 13.693 -1.277 1.00 97.44 89 GLU A N 1
ATOM 684 C CA . GLU A 1 89 ? 5.856 13.853 -1.853 1.00 97.44 89 GLU A CA 1
ATOM 685 C C . GLU A 1 89 ? 6.680 12.562 -1.726 1.00 97.44 89 GLU A C 1
ATOM 687 O O . GLU A 1 89 ? 7.286 12.113 -2.694 1.00 97.44 89 GLU A O 1
ATOM 692 N N . GLN A 1 90 ? 6.654 11.907 -0.560 1.00 97.38 90 GLN A N 1
ATOM 693 C CA . GLN A 1 90 ? 7.363 10.641 -0.344 1.00 97.38 90 GLN A CA 1
ATOM 694 C C . GLN A 1 90 ? 6.860 9.503 -1.237 1.00 97.38 90 GLN A C 1
ATOM 696 O O . GLN A 1 90 ? 7.672 8.711 -1.709 1.00 97.38 90 GLN A O 1
ATOM 701 N N . ILE A 1 91 ? 5.548 9.405 -1.459 1.00 98.44 91 ILE A N 1
ATOM 702 C CA . ILE A 1 91 ? 4.955 8.417 -2.368 1.00 98.44 91 ILE A CA 1
ATOM 703 C C . ILE A 1 91 ? 5.329 8.760 -3.814 1.00 98.44 91 ILE A C 1
ATOM 705 O O . ILE A 1 91 ? 5.837 7.905 -4.532 1.00 98.44 91 ILE A O 1
ATOM 709 N N . ALA A 1 92 ? 5.127 10.014 -4.229 1.00 97.69 92 ALA A N 1
ATOM 710 C CA . ALA A 1 92 ? 5.408 10.486 -5.583 1.00 97.69 92 ALA A CA 1
ATOM 711 C C . ALA A 1 92 ? 6.881 10.304 -5.972 1.00 97.69 92 ALA A C 1
ATOM 713 O O . ALA A 1 92 ? 7.176 9.957 -7.115 1.00 97.69 92 ALA A O 1
ATOM 714 N N . LYS A 1 93 ? 7.797 10.450 -5.007 1.00 97.38 93 LYS A N 1
ATOM 715 C CA . LYS A 1 93 ? 9.236 10.252 -5.195 1.00 97.38 93 LYS A CA 1
ATOM 716 C C . LYS A 1 93 ? 9.611 8.843 -5.660 1.00 97.38 93 LYS A C 1
ATOM 718 O O . LYS A 1 93 ? 10.619 8.694 -6.340 1.00 97.38 93 LYS A O 1
ATOM 723 N N . TYR A 1 94 ? 8.800 7.818 -5.378 1.00 98.19 94 TYR A N 1
ATOM 724 C CA . TYR A 1 94 ? 9.027 6.492 -5.971 1.00 98.19 94 TYR A CA 1
ATOM 725 C C . TYR A 1 94 ? 8.949 6.527 -7.498 1.00 98.19 94 TYR A C 1
ATOM 727 O O . TYR A 1 94 ? 9.630 5.737 -8.131 1.00 98.19 94 TYR A O 1
ATOM 735 N N . GLY A 1 95 ? 8.202 7.461 -8.095 1.00 97.12 95 GLY A N 1
ATOM 736 C CA . GLY A 1 95 ? 8.172 7.648 -9.543 1.00 97.12 95 GLY A CA 1
ATOM 737 C C . GLY A 1 95 ? 9.533 8.019 -10.143 1.00 97.12 95 GLY A C 1
ATOM 738 O O . GLY A 1 95 ? 9.784 7.673 -11.290 1.00 97.12 95 GLY A O 1
ATOM 739 N N . GLU A 1 96 ? 10.430 8.665 -9.383 1.00 96.62 96 GLU A N 1
ATOM 740 C CA . GLU A 1 96 ? 11.795 8.999 -9.835 1.00 96.62 96 GLU A CA 1
ATOM 741 C C . GLU A 1 96 ? 12.662 7.750 -10.021 1.00 96.62 96 GLU A C 1
ATOM 743 O O . GLU A 1 96 ? 13.535 7.718 -10.887 1.00 96.62 96 GLU A O 1
ATOM 748 N N . THR A 1 97 ? 12.424 6.725 -9.201 1.00 95.88 97 THR A N 1
ATOM 749 C CA . THR A 1 97 ? 13.207 5.487 -9.165 1.00 95.88 97 THR A CA 1
ATOM 750 C C . THR A 1 97 ? 12.302 4.256 -9.120 1.00 95.88 97 THR A C 1
ATOM 752 O O . THR A 1 97 ? 12.541 3.335 -8.341 1.00 95.88 97 THR A O 1
ATOM 755 N N . ASP A 1 98 ? 11.241 4.254 -9.925 1.00 97.94 98 ASP A N 1
ATOM 756 C CA . ASP A 1 98 ? 10.219 3.209 -9.863 1.00 97.94 98 ASP A CA 1
ATOM 757 C C . ASP A 1 98 ? 10.794 1.864 -10.320 1.00 97.94 98 ASP A C 1
ATOM 759 O O . ASP A 1 98 ? 11.440 1.806 -11.370 1.00 97.94 98 ASP A O 1
ATOM 763 N N . LEU A 1 99 ? 10.545 0.789 -9.559 1.00 97.00 99 LEU A N 1
ATOM 764 C CA . LEU A 1 99 ? 11.015 -0.570 -9.861 1.00 97.00 99 LEU A CA 1
ATOM 765 C C . LEU A 1 99 ? 10.820 -0.934 -11.337 1.00 97.00 99 LEU A C 1
ATOM 767 O O . LEU A 1 99 ? 11.743 -1.424 -11.983 1.00 97.00 99 LEU A O 1
ATOM 771 N N . ILE A 1 100 ? 9.639 -0.646 -11.892 1.00 97.19 100 ILE A N 1
ATOM 772 C CA . ILE A 1 100 ? 9.285 -1.089 -13.246 1.00 97.19 100 ILE A CA 1
ATOM 773 C C . ILE A 1 100 ? 10.003 -0.308 -14.360 1.00 97.19 100 ILE A C 1
ATOM 775 O O . ILE A 1 100 ? 9.794 -0.600 -15.540 1.00 97.19 100 ILE A O 1
ATOM 779 N N . CYS A 1 101 ? 10.839 0.678 -14.017 1.00 97.19 101 CYS A N 1
ATOM 780 C CA . CYS A 1 101 ? 11.653 1.450 -14.957 1.00 97.19 101 CYS A CA 1
ATOM 781 C C . CYS A 1 101 ? 13.095 0.925 -15.101 1.00 97.19 101 CYS A C 1
ATOM 783 O O . CYS A 1 101 ? 13.785 1.340 -16.037 1.00 97.19 101 CYS A O 1
ATOM 785 N N . TYR A 1 102 ? 13.550 0.013 -14.231 1.00 95.62 102 TYR A N 1
ATOM 786 C CA . TYR A 1 102 ? 14.924 -0.516 -14.232 1.00 95.62 102 TYR A CA 1
ATOM 787 C C . TYR A 1 102 ? 14.957 -1.981 -14.647 1.00 95.62 102 TYR A C 1
ATOM 789 O O . TYR A 1 102 ? 14.564 -2.868 -13.899 1.00 95.62 102 TYR A O 1
ATOM 797 N N . TRP A 1 103 ? 15.393 -2.225 -15.876 1.00 95.19 103 TRP A N 1
ATOM 798 C CA . TRP A 1 103 ? 15.337 -3.533 -16.518 1.00 95.19 103 TRP A CA 1
ATOM 799 C C . TRP A 1 103 ? 16.739 -4.148 -16.596 1.00 95.19 103 TRP A C 1
ATOM 801 O O . TRP A 1 103 ? 17.759 -3.471 -16.434 1.00 95.19 103 TRP A O 1
ATOM 811 N N . THR A 1 104 ? 16.798 -5.437 -16.905 1.00 94.25 104 THR A N 1
ATOM 812 C CA . THR A 1 104 ? 18.029 -6.139 -17.266 1.00 94.25 104 THR A CA 1
ATOM 813 C C . THR A 1 104 ? 18.015 -6.565 -18.732 1.00 94.25 104 THR A C 1
ATOM 815 O O . THR A 1 104 ? 16.957 -6.787 -19.323 1.00 94.25 104 THR A O 1
ATOM 818 N N . ASP A 1 105 ? 19.197 -6.665 -19.331 1.00 93.00 105 ASP A N 1
ATOM 819 C CA . ASP A 1 105 ? 19.430 -7.219 -20.668 1.00 93.00 105 ASP A CA 1
ATOM 820 C C . ASP A 1 105 ? 20.047 -8.629 -20.633 1.00 93.00 105 ASP A C 1
ATOM 822 O O . ASP A 1 105 ? 19.955 -9.360 -21.621 1.00 93.00 105 ASP A O 1
ATOM 826 N N . ASP A 1 106 ? 20.598 -9.040 -19.488 1.00 90.00 106 ASP A N 1
ATOM 827 C CA . ASP A 1 106 ? 21.138 -10.375 -19.237 1.00 90.00 106 ASP A CA 1
ATOM 828 C C . ASP A 1 106 ? 20.749 -10.869 -17.825 1.00 90.00 106 ASP A C 1
ATOM 830 O O . ASP A 1 106 ? 20.776 -10.091 -16.866 1.00 90.00 106 ASP A O 1
ATOM 834 N N . PRO A 1 107 ? 20.372 -12.148 -17.651 1.00 94.19 107 PRO A N 1
ATOM 835 C CA . PRO A 1 107 ? 20.127 -13.151 -18.689 1.00 94.19 107 PRO A CA 1
ATOM 836 C C . PRO A 1 107 ? 18.863 -12.860 -19.517 1.00 94.19 107 PRO A C 1
ATOM 838 O O . PRO A 1 107 ? 17.872 -12.342 -19.003 1.00 94.19 107 PRO A O 1
ATOM 841 N N . GLU A 1 108 ? 18.867 -13.268 -20.793 1.00 95.94 108 GLU A N 1
ATOM 842 C CA . GLU A 1 108 ? 17.765 -13.022 -21.749 1.00 95.94 108 GLU A CA 1
ATOM 843 C C . GLU A 1 108 ? 16.396 -13.521 -21.240 1.00 95.94 108 GLU A C 1
ATOM 845 O O . GLU A 1 108 ? 15.361 -12.918 -21.532 1.00 95.94 108 GLU A O 1
ATOM 850 N N . ASP A 1 109 ? 16.365 -14.617 -20.471 1.00 96.69 109 ASP A N 1
ATOM 851 C CA . ASP A 1 109 ? 15.119 -15.133 -19.885 1.00 96.69 109 ASP A CA 1
ATOM 852 C C . ASP A 1 109 ? 14.513 -14.152 -18.869 1.00 96.69 109 ASP A C 1
ATOM 854 O O . ASP A 1 109 ? 13.314 -13.871 -18.927 1.00 96.69 109 ASP A O 1
ATOM 858 N N . LEU A 1 110 ? 15.334 -13.565 -17.991 1.00 96.94 110 LEU A N 1
ATOM 859 C CA . LEU A 1 110 ? 14.871 -12.570 -17.024 1.00 96.94 110 LEU A CA 1
ATOM 860 C C . LEU A 1 110 ? 14.392 -11.300 -17.735 1.00 96.94 110 LEU A C 1
ATOM 862 O O . LEU A 1 110 ? 13.295 -10.824 -17.447 1.00 96.94 110 LEU A O 1
ATOM 866 N N . ALA A 1 111 ? 15.140 -10.823 -18.735 1.00 96.62 111 ALA A N 1
ATOM 867 C CA . ALA A 1 111 ? 14.742 -9.673 -19.548 1.00 96.62 111 ALA A CA 1
ATOM 868 C C . ALA A 1 111 ? 13.352 -9.870 -20.190 1.00 96.62 111 ALA A C 1
ATOM 870 O O . ALA A 1 111 ? 12.505 -8.974 -20.175 1.00 96.62 111 ALA A O 1
ATOM 871 N N . LYS A 1 112 ? 13.060 -11.076 -20.704 1.00 97.38 112 LYS A N 1
ATOM 872 C CA . LYS A 1 112 ? 11.737 -11.420 -21.260 1.00 97.38 112 LYS A CA 1
ATOM 873 C C . LYS A 1 112 ? 10.636 -11.440 -20.202 1.00 97.38 112 LYS A C 1
ATOM 875 O O . LYS A 1 112 ? 9.517 -11.010 -20.490 1.00 97.38 112 LYS A O 1
ATOM 880 N N . ARG A 1 113 ? 10.922 -11.948 -18.999 1.00 98.25 113 ARG A N 1
ATOM 881 C CA . ARG A 1 113 ? 9.961 -11.982 -17.884 1.00 98.25 113 ARG A CA 1
ATOM 882 C C . ARG A 1 113 ? 9.628 -10.573 -17.397 1.00 98.25 113 ARG A C 1
ATOM 884 O O . ARG A 1 113 ? 8.446 -10.253 -17.303 1.00 98.25 113 ARG A O 1
ATOM 891 N N . GLN A 1 114 ? 10.640 -9.729 -17.197 1.00 98.25 114 GLN A N 1
ATOM 892 C CA . GLN A 1 114 ? 10.475 -8.316 -16.852 1.00 98.25 114 GLN A CA 1
ATOM 893 C C . GLN A 1 114 ? 9.657 -7.579 -17.913 1.00 98.25 114 GLN A C 1
ATOM 895 O O . GLN A 1 114 ? 8.630 -6.986 -17.599 1.00 98.25 114 GLN A O 1
ATOM 900 N N . ALA A 1 115 ? 10.021 -7.703 -19.195 1.00 97.50 115 ALA A N 1
ATOM 901 C CA . ALA A 1 115 ? 9.273 -7.065 -20.276 1.00 97.50 115 ALA A CA 1
ATOM 902 C C . ALA A 1 115 ? 7.802 -7.516 -20.309 1.00 97.50 115 ALA A C 1
ATOM 904 O O . ALA A 1 115 ? 6.906 -6.690 -20.498 1.00 97.50 115 ALA A O 1
ATOM 905 N N . LYS A 1 116 ? 7.532 -8.811 -20.096 1.00 98.25 116 LYS A N 1
ATOM 906 C CA . LYS A 1 116 ? 6.167 -9.351 -20.039 1.00 98.25 116 LYS A CA 1
ATOM 907 C C . LYS A 1 116 ? 5.368 -8.788 -18.860 1.00 98.25 116 LYS A C 1
ATOM 909 O O . LYS A 1 116 ? 4.194 -8.480 -19.047 1.00 98.25 116 LYS A O 1
ATOM 914 N N . ALA A 1 117 ? 5.983 -8.681 -17.685 1.00 98.38 117 ALA A N 1
ATOM 915 C CA . ALA A 1 117 ? 5.334 -8.186 -16.476 1.00 98.38 117 ALA A CA 1
ATOM 916 C C . ALA A 1 117 ? 5.129 -6.664 -16.510 1.00 98.38 117 ALA A C 1
ATOM 918 O O . ALA A 1 117 ? 4.054 -6.178 -16.183 1.00 98.38 117 ALA A O 1
ATOM 919 N N . TRP A 1 118 ? 6.132 -5.898 -16.943 1.00 98.62 118 TRP A N 1
ATOM 920 C CA . TRP A 1 118 ? 6.199 -4.455 -16.687 1.00 98.62 118 TRP A CA 1
ATOM 921 C C . TRP A 1 118 ? 5.745 -3.570 -17.848 1.00 98.62 118 TRP A C 1
ATOM 923 O O . TRP A 1 118 ? 5.185 -2.498 -17.614 1.00 98.62 118 TRP A O 1
ATOM 933 N N . THR A 1 119 ? 5.895 -4.018 -19.101 1.00 98.25 119 THR A N 1
ATOM 934 C CA . THR A 1 119 ? 5.435 -3.247 -20.276 1.00 98.25 119 THR A CA 1
ATOM 935 C C . THR A 1 119 ? 3.959 -2.827 -20.185 1.00 98.25 119 THR A C 1
ATOM 937 O O . THR A 1 119 ? 3.657 -1.676 -20.518 1.00 98.25 119 THR A O 1
ATOM 940 N N . PRO A 1 120 ? 3.020 -3.693 -19.734 1.00 98.50 120 PRO A N 1
ATOM 941 C CA . PRO A 1 120 ? 1.622 -3.298 -19.573 1.00 98.50 120 PRO A CA 1
ATOM 942 C C . PRO A 1 120 ? 1.438 -2.096 -18.641 1.00 98.50 120 PRO A C 1
ATOM 944 O O . PRO A 1 120 ? 0.633 -1.220 -18.949 1.00 98.50 120 PRO A O 1
ATOM 947 N N . TYR A 1 121 ? 2.214 -2.009 -17.559 1.00 98.56 121 TYR A N 1
ATOM 948 C CA . TYR A 1 121 ? 2.106 -0.939 -16.565 1.00 98.56 121 TYR A CA 1
ATOM 949 C C . TYR A 1 121 ? 2.719 0.378 -17.030 1.00 98.56 121 TYR A C 1
ATOM 951 O O . TYR A 1 121 ? 2.128 1.428 -16.795 1.00 98.56 121 TYR A O 1
ATOM 959 N N . ILE A 1 122 ? 3.836 0.333 -17.764 1.00 98.12 122 ILE A N 1
ATOM 960 C CA . ILE A 1 122 ? 4.406 1.526 -18.414 1.00 98.12 122 ILE A CA 1
ATOM 961 C C . ILE A 1 122 ? 3.396 2.126 -19.397 1.00 98.12 122 ILE A C 1
ATOM 963 O O . ILE A 1 122 ? 3.136 3.330 -19.393 1.00 98.12 122 ILE A O 1
ATOM 967 N N . LYS A 1 123 ? 2.768 1.273 -20.215 1.00 98.25 123 LYS A N 1
ATOM 968 C CA . LYS A 1 123 ? 1.727 1.703 -21.151 1.00 98.25 123 LYS A CA 1
ATOM 969 C C . LYS A 1 123 ? 0.503 2.256 -20.417 1.00 98.25 123 LYS A C 1
ATOM 971 O O . LYS A 1 123 ? -0.001 3.311 -20.792 1.00 98.25 123 LYS A O 1
ATOM 976 N N . TRP A 1 124 ? 0.045 1.562 -19.378 1.00 98.50 124 TRP A N 1
ATOM 977 C CA . TRP A 1 124 ? -1.102 1.982 -18.580 1.00 98.50 124 TRP A CA 1
ATOM 978 C C . TRP A 1 124 ? -0.867 3.336 -17.901 1.00 98.50 124 TRP A C 1
ATOM 980 O O . TRP A 1 124 ? -1.736 4.198 -17.982 1.00 98.50 124 TRP A O 1
ATOM 990 N N . ALA A 1 125 ? 0.310 3.571 -17.312 1.00 98.44 125 ALA A N 1
ATOM 991 C CA . ALA A 1 125 ? 0.652 4.848 -16.683 1.00 98.44 125 ALA A CA 1
ATOM 992 C C . ALA A 1 125 ? 0.604 6.015 -17.684 1.00 98.44 125 ALA A C 1
ATOM 994 O O . ALA A 1 125 ? 0.041 7.071 -17.381 1.00 98.44 125 ALA A O 1
ATOM 995 N N . LYS A 1 126 ? 1.106 5.796 -18.907 1.00 98.25 126 LYS A N 1
ATOM 996 C CA . LYS A 1 126 ? 0.997 6.763 -20.004 1.00 98.25 126 LYS A CA 1
ATOM 997 C C . LYS A 1 126 ? -0.459 7.033 -20.382 1.00 98.25 126 LYS A C 1
ATOM 999 O O . LYS A 1 126 ? -0.865 8.184 -20.463 1.00 98.25 126 LYS A O 1
ATOM 1004 N N . GLU A 1 127 ? -1.257 5.992 -20.605 1.00 98.25 127 GLU A N 1
ATOM 1005 C CA . GLU A 1 127 ? -2.654 6.139 -21.043 1.00 98.25 127 GLU A CA 1
ATOM 1006 C C . GLU A 1 127 ? -3.561 6.753 -19.968 1.00 98.25 127 GLU A C 1
ATOM 1008 O O . GLU A 1 127 ? -4.464 7.526 -20.287 1.00 98.25 127 GLU A O 1
ATOM 1013 N N . LYS A 1 128 ? -3.338 6.403 -18.699 1.00 98.25 128 LYS A N 1
ATOM 1014 C CA . LYS A 1 128 ? -4.191 6.797 -17.577 1.00 98.25 128 LYS A CA 1
ATOM 1015 C C . LYS A 1 128 ? -3.831 8.165 -17.007 1.00 98.25 128 LYS A C 1
ATOM 1017 O O . LYS A 1 128 ? -4.738 8.933 -16.687 1.00 98.25 128 LYS A O 1
ATOM 1022 N N . TYR A 1 129 ? -2.539 8.445 -16.848 1.00 98.06 129 TYR A N 1
ATOM 1023 C CA . TYR A 1 129 ? -2.058 9.637 -16.149 1.00 98.06 129 TYR A CA 1
ATOM 1024 C C . TYR A 1 129 ? -1.306 10.614 -17.048 1.00 98.06 129 TYR A C 1
ATOM 1026 O O . TYR A 1 129 ? -0.920 11.664 -16.557 1.00 98.06 129 TYR A O 1
ATOM 1034 N N . ASP A 1 130 ? -1.091 10.303 -18.331 1.00 97.56 130 ASP A N 1
ATOM 1035 C CA . ASP A 1 130 ? -0.160 11.052 -19.191 1.00 97.56 130 ASP A CA 1
ATOM 1036 C C . ASP A 1 130 ? 1.286 11.018 -18.649 1.00 97.56 130 ASP A C 1
ATOM 1038 O O . ASP A 1 130 ? 2.089 11.928 -18.849 1.00 97.56 130 ASP A O 1
ATOM 1042 N N . ALA A 1 131 ? 1.625 9.942 -17.927 1.00 97.94 131 ALA A N 1
ATOM 1043 C CA . ALA A 1 131 ? 2.952 9.708 -17.373 1.00 97.94 131 ALA A CA 1
ATOM 1044 C C . ALA A 1 131 ? 3.776 8.832 -18.328 1.00 97.94 131 ALA A C 1
ATOM 1046 O O . ALA A 1 131 ? 3.804 7.606 -18.219 1.00 97.94 131 ALA A O 1
ATOM 1047 N N . GLU A 1 132 ? 4.441 9.464 -19.292 1.00 97.12 132 GLU A N 1
ATOM 1048 C CA . GLU A 1 132 ? 5.386 8.789 -20.183 1.00 97.12 132 GLU A CA 1
ATOM 1049 C C . GLU A 1 132 ? 6.717 8.568 -19.451 1.00 97.12 132 GLU A C 1
ATOM 1051 O O . GLU A 1 132 ? 7.527 9.484 -19.312 1.00 97.12 132 GLU A O 1
ATOM 1056 N N . LEU A 1 133 ? 6.896 7.364 -18.907 1.00 97.12 133 LEU A N 1
ATOM 1057 C CA . LEU A 1 133 ? 8.086 6.974 -18.152 1.00 97.12 133 LEU A CA 1
ATOM 1058 C C . LEU A 1 133 ? 9.189 6.454 -19.072 1.00 97.12 133 LEU A C 1
ATOM 1060 O O . LEU A 1 133 ? 8.932 5.733 -20.038 1.00 97.12 133 LEU A O 1
ATOM 1064 N N . THR A 1 134 ? 10.429 6.780 -18.722 1.00 95.75 134 THR A N 1
ATOM 1065 C CA . THR A 1 134 ? 11.621 6.253 -19.384 1.00 95.75 134 THR A CA 1
ATOM 1066 C C . THR A 1 134 ? 12.071 4.974 -18.684 1.00 95.75 134 THR A C 1
ATOM 1068 O O . THR A 1 134 ? 12.178 4.936 -17.458 1.00 95.75 134 THR A O 1
ATOM 1071 N N . THR A 1 135 ? 12.384 3.943 -19.466 1.00 94.50 135 THR A N 1
ATOM 1072 C CA . THR A 1 135 ? 12.958 2.675 -18.991 1.00 94.50 135 THR A CA 1
ATOM 1073 C C . THR A 1 135 ? 14.427 2.568 -19.399 1.00 94.50 135 THR A C 1
ATOM 1075 O O . THR A 1 135 ? 14.781 2.991 -20.502 1.00 94.50 135 THR A O 1
ATOM 1078 N N . GLN A 1 136 ? 15.276 1.952 -18.577 1.00 89.94 136 GLN A N 1
ATOM 1079 C CA . GLN A 1 136 ? 16.689 1.712 -18.903 1.00 89.94 136 GLN A CA 1
ATOM 1080 C C . GLN A 1 136 ? 17.123 0.311 -18.489 1.00 89.94 136 GLN A C 1
ATOM 1082 O O . GLN A 1 136 ? 16.569 -0.274 -17.564 1.00 89.94 136 GLN A O 1
ATOM 1087 N N . THR A 1 137 ? 18.147 -0.200 -19.171 1.00 87.94 137 THR A N 1
ATOM 1088 C CA . THR A 1 137 ? 18.886 -1.389 -18.757 1.00 87.94 137 THR A CA 1
ATOM 1089 C C . THR A 1 137 ? 20.149 -1.026 -17.969 1.00 87.94 137 THR A C 1
ATOM 1091 O O . THR A 1 137 ? 20.888 -0.098 -18.322 1.00 87.94 137 THR A O 1
ATOM 1094 N N . GLY A 1 138 ? 20.418 -1.775 -16.899 1.00 77.75 138 GLY A N 1
ATOM 1095 C CA . GLY A 1 138 ? 21.612 -1.612 -16.063 1.00 77.75 138 GLY A CA 1
ATOM 1096 C C . GLY A 1 138 ? 21.426 -0.689 -14.852 1.00 77.75 138 GLY A C 1
ATOM 1097 O O . GLY A 1 138 ? 20.323 -0.296 -14.498 1.00 77.75 138 GLY A O 1
ATOM 1098 N N . ILE A 1 139 ? 22.536 -0.364 -14.180 1.00 76.00 139 ILE A N 1
ATOM 1099 C CA . ILE A 1 139 ? 22.539 0.253 -12.834 1.00 76.00 139 ILE A CA 1
ATOM 1100 C C . ILE A 1 139 ? 22.598 1.789 -12.820 1.00 76.00 139 ILE A C 1
ATOM 1102 O O . ILE A 1 139 ? 22.715 2.394 -11.754 1.00 76.00 139 ILE A O 1
ATOM 1106 N N . LEU A 1 140 ? 22.618 2.434 -13.988 1.00 83.56 140 LEU A N 1
ATOM 1107 C CA . LEU A 1 140 ? 22.714 3.891 -14.061 1.00 83.56 140 LEU A CA 1
ATOM 1108 C C . LEU A 1 140 ? 21.339 4.518 -13.821 1.00 83.56 140 LEU A C 1
ATOM 1110 O O . LEU A 1 140 ? 20.327 4.037 -14.322 1.00 83.56 140 LEU A O 1
ATOM 1114 N N . HIS A 1 141 ? 21.321 5.599 -13.045 1.00 85.81 141 HIS A N 1
ATOM 1115 C CA . HIS A 1 141 ? 20.098 6.339 -12.766 1.00 85.81 141 HIS A CA 1
ATOM 1116 C C . HIS A 1 141 ? 19.555 7.009 -14.038 1.00 85.81 141 HIS A C 1
ATOM 1118 O O . HIS A 1 141 ? 20.312 7.630 -14.788 1.00 85.81 141 HIS A O 1
ATOM 1124 N N . ILE A 1 142 ? 18.238 6.907 -14.221 1.00 89.50 142 ILE A N 1
ATOM 1125 C CA . ILE A 1 142 ? 17.467 7.573 -15.270 1.00 89.50 142 ILE A CA 1
ATOM 1126 C C . ILE A 1 142 ? 16.776 8.784 -14.660 1.00 89.50 142 ILE A C 1
ATOM 1128 O O . ILE A 1 142 ? 16.043 8.641 -13.684 1.00 89.50 142 ILE A O 1
ATOM 1132 N N . GLU A 1 143 ? 16.922 9.942 -15.291 1.00 93.88 143 GLU A N 1
ATOM 1133 C CA . GLU A 1 143 ? 16.083 11.093 -14.981 1.00 93.88 143 GLU A CA 1
ATOM 1134 C C . GLU A 1 143 ? 14.722 10.939 -15.679 1.00 93.88 143 GLU A C 1
ATOM 1136 O O . GLU A 1 143 ? 14.640 10.838 -16.907 1.00 93.88 143 GLU A O 1
ATOM 1141 N N . GLN A 1 144 ? 13.646 10.874 -14.892 1.00 97.56 144 GLN A N 1
ATOM 1142 C CA . GLN A 1 144 ? 12.285 10.798 -15.424 1.00 97.56 144 GLN A CA 1
ATOM 1143 C C . GLN A 1 144 ? 11.818 12.171 -15.923 1.00 97.56 144 GLN A C 1
ATOM 1145 O O . GLN A 1 144 ? 12.175 13.187 -15.324 1.00 97.56 144 GLN A O 1
ATOM 1150 N N . PRO A 1 145 ? 10.982 12.244 -16.977 1.00 97.56 145 PRO A N 1
ATOM 1151 C CA . PRO A 1 145 ? 10.451 13.521 -17.436 1.00 97.56 145 PRO A CA 1
ATOM 1152 C C . PRO A 1 145 ? 9.686 14.249 -16.323 1.00 97.56 145 PRO A C 1
ATOM 1154 O O . PRO A 1 145 ? 8.785 13.677 -15.703 1.00 97.56 145 PRO A O 1
ATOM 1157 N N . GLU A 1 146 ? 9.984 15.535 -16.110 1.00 97.56 146 GLU A N 1
ATOM 1158 C CA . GLU A 1 146 ? 9.317 16.350 -15.080 1.00 97.56 146 GLU A CA 1
ATOM 1159 C C . GLU A 1 146 ? 7.787 16.354 -15.23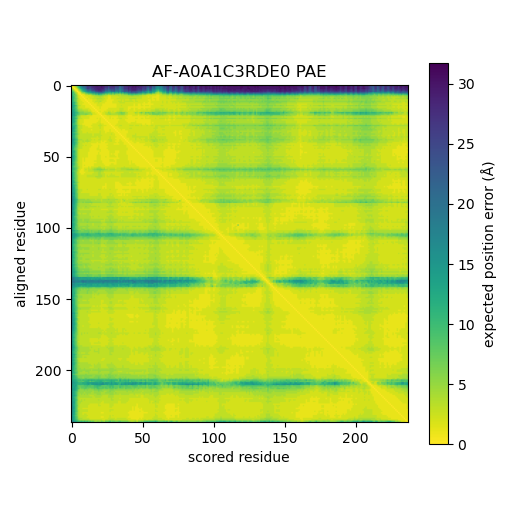7 1.00 97.56 146 GLU A C 1
ATOM 1161 O O . GLU A 1 146 ? 7.050 16.351 -14.249 1.00 97.56 146 GLU A O 1
ATOM 1166 N N . SER A 1 147 ? 7.289 16.321 -16.480 1.00 98.00 147 SER A N 1
ATOM 1167 C CA . SER A 1 147 ? 5.855 16.221 -16.777 1.00 98.00 147 SER A CA 1
ATOM 1168 C C . SER A 1 147 ? 5.239 14.935 -16.224 1.00 98.00 147 SER A C 1
ATOM 1170 O O . SER A 1 147 ? 4.164 14.990 -15.628 1.00 98.00 147 SER A O 1
ATOM 1172 N N . SER A 1 148 ? 5.938 13.806 -16.359 1.00 98.19 148 SER A N 1
ATOM 1173 C CA . SER A 1 148 ? 5.501 12.496 -15.869 1.00 98.19 148 SER A CA 1
ATOM 1174 C C . SER A 1 148 ? 5.498 12.457 -14.342 1.00 98.19 148 SER A C 1
ATOM 1176 O O . SER A 1 148 ? 4.514 12.032 -13.740 1.00 98.19 148 SER A O 1
ATOM 1178 N N . LEU A 1 149 ? 6.538 12.993 -13.694 1.00 98.25 149 LEU A N 1
ATOM 1179 C CA . LEU A 1 149 ? 6.583 13.102 -12.230 1.00 98.25 149 LEU A CA 1
ATOM 1180 C C . LEU A 1 149 ? 5.458 13.992 -11.686 1.00 98.25 149 LEU A C 1
ATOM 1182 O O . LEU A 1 149 ? 4.801 13.650 -10.699 1.00 98.25 149 LEU A O 1
ATOM 1186 N N . LYS A 1 150 ? 5.172 15.113 -12.356 1.00 98.31 150 LYS A N 1
ATOM 1187 C CA . LYS A 1 150 ? 4.067 16.007 -11.989 1.00 98.31 150 LYS A CA 1
ATOM 1188 C C . LYS A 1 150 ? 2.700 15.344 -12.166 1.00 98.31 150 LYS A C 1
ATOM 1190 O O . LYS A 1 150 ? 1.819 15.529 -11.322 1.00 98.31 150 LYS A O 1
ATOM 1195 N N . ALA A 1 151 ? 2.517 14.578 -13.238 1.00 98.50 151 ALA A N 1
ATOM 1196 C CA . ALA A 1 151 ? 1.302 13.811 -13.476 1.00 98.50 151 ALA A CA 1
ATOM 1197 C C . ALA A 1 151 ? 1.067 12.770 -12.372 1.00 98.50 151 ALA A C 1
ATOM 1199 O O . ALA A 1 151 ? -0.011 12.735 -11.778 1.00 98.50 151 ALA A O 1
ATOM 1200 N N . LEU A 1 152 ? 2.098 11.999 -12.016 1.00 98.44 152 LEU A N 1
ATOM 1201 C CA . LEU A 1 152 ? 2.023 11.015 -10.933 1.00 98.44 152 LEU A CA 1
ATOM 1202 C C . LEU A 1 152 ? 1.771 11.673 -9.573 1.00 98.44 152 LEU A C 1
ATOM 1204 O O . LEU A 1 152 ? 0.915 11.218 -8.821 1.00 98.44 152 LEU A O 1
ATOM 1208 N N . THR A 1 153 ? 2.433 12.794 -9.282 1.00 98.44 153 THR A N 1
ATOM 1209 C CA . THR A 1 153 ? 2.177 13.580 -8.061 1.00 98.44 153 THR A CA 1
ATOM 1210 C C . THR A 1 153 ? 0.716 14.033 -7.994 1.00 98.44 153 THR A C 1
ATOM 1212 O O . THR A 1 153 ? 0.072 13.930 -6.952 1.00 98.44 153 THR A O 1
ATOM 1215 N N . THR A 1 154 ? 0.157 14.479 -9.124 1.00 98.44 154 THR A N 1
ATOM 1216 C CA . THR A 1 154 ? -1.260 14.864 -9.223 1.00 98.44 154 THR A CA 1
ATOM 1217 C C . THR A 1 154 ? -2.185 13.671 -8.973 1.00 98.44 154 THR A C 1
ATOM 1219 O O . THR A 1 154 ? -3.180 13.817 -8.265 1.00 98.44 154 THR A O 1
ATOM 1222 N N . ALA A 1 155 ? -1.846 12.490 -9.499 1.00 98.50 155 ALA A N 1
ATOM 1223 C CA . ALA A 1 155 ? -2.600 11.263 -9.255 1.00 98.50 155 ALA A CA 1
ATOM 1224 C C . ALA A 1 155 ? -2.610 10.892 -7.764 1.00 98.50 155 ALA A C 1
ATOM 1226 O O . ALA A 1 155 ? -3.676 10.628 -7.217 1.00 98.50 155 ALA A O 1
ATOM 1227 N N . VAL A 1 156 ? -1.460 10.958 -7.082 1.00 98.62 156 VAL A N 1
ATOM 1228 C CA . VAL A 1 156 ? -1.358 10.702 -5.632 1.00 98.62 156 VAL A CA 1
ATOM 1229 C C . VAL A 1 156 ? -2.181 11.716 -4.829 1.00 98.62 156 VAL A C 1
ATOM 1231 O O . VAL A 1 156 ? -2.879 11.337 -3.892 1.00 98.62 156 VAL A O 1
ATOM 1234 N N . HIS A 1 157 ? -2.169 12.997 -5.214 1.00 98.00 157 HIS A N 1
ATOM 1235 C CA . HIS A 1 157 ? -2.958 14.041 -4.546 1.00 98.00 157 HIS A CA 1
ATOM 1236 C C . HIS A 1 157 ? -4.473 13.789 -4.547 1.00 98.00 157 HIS A C 1
ATOM 1238 O O . HIS A 1 157 ? -5.162 14.325 -3.675 1.00 98.00 157 HIS A O 1
ATOM 1244 N N . ALA A 1 158 ? -4.988 13.008 -5.502 1.00 97.81 158 ALA A N 1
ATOM 1245 C CA . ALA A 1 158 ? -6.416 12.731 -5.636 1.00 97.81 158 ALA A CA 1
ATOM 1246 C C . ALA A 1 158 ? -6.966 11.767 -4.567 1.00 97.81 158 ALA A C 1
ATOM 1248 O O . ALA A 1 158 ? -8.177 11.731 -4.369 1.00 97.81 158 ALA A O 1
ATOM 1249 N N . PHE A 1 159 ? -6.099 11.017 -3.882 1.00 98.31 159 PHE A N 1
ATOM 1250 C CA . PHE A 1 159 ? -6.470 10.052 -2.842 1.00 98.31 159 PHE A CA 1
ATOM 1251 C C . PHE A 1 159 ? -6.734 10.759 -1.511 1.00 98.31 159 PHE A C 1
ATOM 1253 O O . PHE A 1 159 ? -5.955 11.628 -1.115 1.00 98.31 159 PHE A O 1
ATOM 1260 N N . ASP A 1 160 ? -7.785 10.392 -0.778 1.00 97.25 160 ASP A N 1
ATOM 1261 C CA . ASP A 1 160 ? -8.017 10.943 0.565 1.00 97.25 160 ASP A CA 1
ATOM 1262 C C . ASP A 1 160 ? -7.008 10.411 1.612 1.00 97.25 160 ASP A C 1
ATOM 1264 O O . ASP A 1 160 ? -6.118 9.620 1.302 1.00 97.25 160 ASP A O 1
ATOM 1268 N N . ASP A 1 161 ? -7.073 10.891 2.859 1.00 97.81 161 ASP A N 1
ATOM 1269 C CA . ASP A 1 161 ? -6.120 10.492 3.912 1.00 97.81 161 ASP A CA 1
ATOM 1270 C C . ASP A 1 161 ? -6.149 8.985 4.227 1.00 97.81 161 ASP A C 1
ATOM 1272 O O . ASP A 1 161 ? -5.118 8.401 4.577 1.00 97.81 161 ASP A O 1
ATOM 1276 N N . TRP A 1 162 ? -7.317 8.352 4.112 1.00 98.19 162 TRP A N 1
ATOM 1277 C CA . TRP A 1 162 ? -7.488 6.924 4.351 1.00 98.19 162 TRP A CA 1
ATOM 1278 C C . TRP A 1 162 ? -6.977 6.121 3.164 1.00 98.19 162 TRP A C 1
ATOM 1280 O O . TRP A 1 162 ? -6.249 5.149 3.348 1.00 98.19 162 TRP A O 1
ATOM 1290 N N . GLU A 1 163 ? -7.290 6.526 1.939 1.00 98.4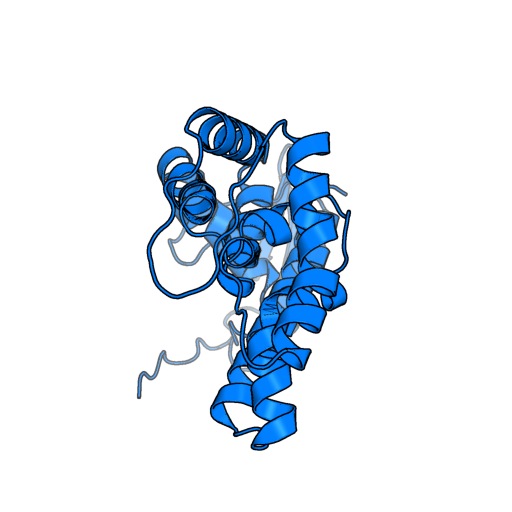4 163 GLU A N 1
ATOM 1291 C CA . GLU A 1 163 ? -6.793 5.832 0.757 1.00 98.44 163 GLU A CA 1
ATOM 1292 C C . GLU A 1 163 ? -5.269 5.985 0.601 1.00 98.44 163 GLU A C 1
ATOM 1294 O O . GLU A 1 163 ? -4.595 5.026 0.217 1.00 98.44 163 GLU A O 1
ATOM 1299 N N . LEU A 1 164 ? -4.700 7.139 0.981 1.00 98.62 164 LEU A N 1
ATOM 1300 C CA . LEU A 1 164 ? -3.250 7.362 0.996 1.00 98.62 164 LEU A CA 1
ATOM 1301 C C . LEU A 1 164 ? -2.505 6.416 1.943 1.00 98.62 164 LEU A C 1
ATOM 1303 O O . LEU A 1 164 ? -1.344 6.102 1.678 1.00 98.62 164 LEU A O 1
ATOM 1307 N N . SER A 1 165 ? -3.126 5.943 3.031 1.00 98.44 165 SER A N 1
ATOM 1308 C CA . SER A 1 165 ? -2.470 4.966 3.911 1.00 98.44 16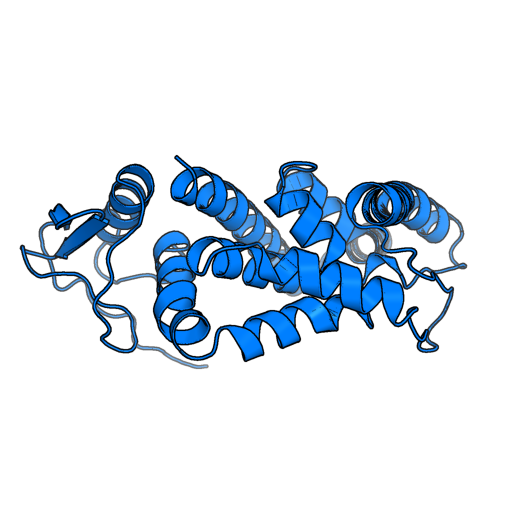5 SER A CA 1
ATOM 1309 C C . SER A 1 165 ? -2.279 3.628 3.196 1.00 98.44 165 SER A C 1
ATOM 1311 O O . SER A 1 165 ? -1.192 3.048 3.253 1.00 98.44 165 SER A O 1
ATOM 1313 N N . GLY A 1 166 ? -3.295 3.198 2.440 1.00 98.50 166 GLY A N 1
ATOM 1314 C CA . GLY A 1 166 ? -3.238 2.021 1.579 1.00 98.50 166 GLY A CA 1
ATOM 1315 C C . GLY A 1 166 ? -2.236 2.193 0.439 1.00 98.50 166 GLY A C 1
ATOM 1316 O O . GLY A 1 166 ? -1.385 1.326 0.241 1.00 98.50 166 GLY A O 1
ATOM 1317 N N . LEU A 1 167 ? -2.280 3.333 -0.261 1.00 98.75 167 LEU A N 1
ATOM 1318 C CA . LEU A 1 167 ? -1.352 3.630 -1.355 1.00 98.75 167 LEU A CA 1
ATOM 1319 C C . LEU A 1 167 ? 0.101 3.654 -0.864 1.00 98.75 167 LEU A C 1
ATOM 1321 O O . LEU A 1 167 ? 0.947 2.989 -1.449 1.00 98.75 167 LEU A O 1
ATOM 1325 N N . SER A 1 168 ? 0.382 4.332 0.256 1.00 98.44 168 SER A N 1
ATOM 1326 C CA . SER A 1 168 ? 1.723 4.373 0.855 1.00 98.44 168 SER A CA 1
ATOM 1327 C C . SER A 1 168 ? 2.246 2.978 1.194 1.00 98.44 168 SER A C 1
ATOM 1329 O O . SER A 1 168 ? 3.410 2.682 0.918 1.00 98.44 168 SER A O 1
ATOM 1331 N N . SER A 1 169 ? 1.392 2.124 1.769 1.00 98.44 169 SER A N 1
ATOM 1332 C CA . SER A 1 169 ? 1.750 0.744 2.091 1.00 98.44 169 SE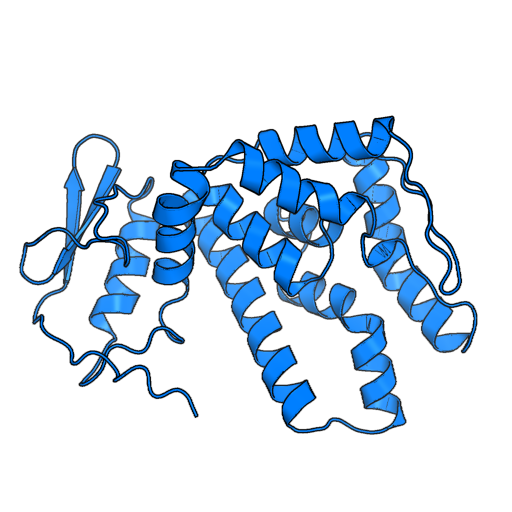R A CA 1
ATOM 1333 C C . SER A 1 169 ? 2.058 -0.056 0.826 1.00 98.44 169 SER A C 1
ATOM 1335 O O . SER A 1 169 ? 3.107 -0.686 0.756 1.00 98.44 169 SER A O 1
ATOM 1337 N N . ALA A 1 170 ? 1.203 0.009 -0.200 1.00 98.81 170 ALA A N 1
ATOM 1338 C CA . ALA A 1 170 ? 1.428 -0.709 -1.455 1.00 98.81 170 ALA A CA 1
ATOM 1339 C C . ALA A 1 170 ? 2.682 -0.229 -2.198 1.00 98.81 170 ALA A C 1
ATOM 1341 O O . ALA A 1 170 ? 3.437 -1.059 -2.705 1.00 98.81 170 ALA A O 1
ATOM 1342 N N . THR A 1 171 ? 2.945 1.081 -2.232 1.00 98.75 171 THR A N 1
ATOM 1343 C CA . THR A 1 171 ? 4.164 1.636 -2.841 1.00 98.75 171 THR A CA 1
ATOM 1344 C C . THR A 1 171 ? 5.409 1.100 -2.146 1.00 98.75 171 THR A C 1
ATOM 1346 O O . THR A 1 171 ? 6.349 0.679 -2.813 1.00 98.75 171 THR A O 1
ATOM 1349 N N . HIS A 1 172 ? 5.404 1.040 -0.811 1.00 98.06 172 HIS A N 1
ATOM 1350 C CA . HIS A 1 172 ? 6.524 0.478 -0.064 1.00 98.06 172 HIS A CA 1
ATOM 1351 C C . HIS A 1 172 ? 6.688 -1.031 -0.297 1.00 98.06 172 HIS A C 1
ATOM 1353 O O . HIS A 1 172 ? 7.796 -1.481 -0.571 1.00 98.06 172 HIS A O 1
ATOM 1359 N N . SER A 1 173 ? 5.599 -1.804 -0.223 1.00 98.00 173 SER A N 1
ATOM 1360 C CA . SER A 1 173 ? 5.628 -3.264 -0.382 1.00 98.00 173 SER A CA 1
ATOM 1361 C C . SER A 1 173 ? 6.057 -3.703 -1.785 1.00 98.00 173 SER A C 1
ATOM 1363 O O . SER A 1 173 ? 6.726 -4.722 -1.921 1.00 98.00 173 SER A O 1
ATOM 1365 N N . THR A 1 174 ? 5.678 -2.953 -2.823 1.00 98.44 174 THR A N 1
ATOM 1366 C CA . THR A 1 174 ? 6.038 -3.270 -4.216 1.00 98.44 174 THR A CA 1
ATOM 1367 C C . THR A 1 174 ? 7.338 -2.619 -4.679 1.00 98.44 174 THR A C 1
ATOM 1369 O O . THR A 1 174 ? 7.882 -3.028 -5.697 1.00 98.44 174 THR A O 1
ATOM 1372 N N . GLY A 1 175 ? 7.814 -1.570 -4.003 1.00 98.19 175 GLY A N 1
ATOM 1373 C CA . GLY A 1 175 ? 8.889 -0.725 -4.529 1.00 98.19 175 GLY A CA 1
ATOM 1374 C C . GLY A 1 175 ? 8.485 0.103 -5.759 1.00 98.19 175 GLY A C 1
ATOM 1375 O O . GLY A 1 175 ? 9.353 0.651 -6.434 1.00 98.19 175 GLY A O 1
ATOM 1376 N N . SER A 1 176 ? 7.188 0.195 -6.071 1.00 98.75 176 SER A N 1
ATOM 1377 C CA . SER A 1 176 ? 6.671 0.823 -7.288 1.00 98.75 176 SER A CA 1
ATOM 1378 C C . SER A 1 176 ? 5.450 1.687 -6.989 1.00 98.75 176 SER A C 1
ATOM 1380 O O . SER A 1 176 ? 4.448 1.229 -6.433 1.00 98.75 176 SER A O 1
ATOM 1382 N N . LEU A 1 177 ? 5.498 2.951 -7.404 1.00 98.81 177 LEU A N 1
ATOM 1383 C CA . LEU A 1 177 ? 4.328 3.818 -7.405 1.00 98.81 177 LEU A CA 1
ATOM 1384 C C . LEU A 1 177 ? 3.313 3.345 -8.448 1.00 98.81 177 LEU A C 1
ATOM 1386 O O . LEU A 1 177 ? 2.114 3.343 -8.176 1.00 98.81 177 LEU A O 1
ATOM 1390 N N . ILE A 1 178 ? 3.773 2.911 -9.622 1.00 98.81 178 ILE A N 1
ATOM 1391 C CA . ILE A 1 178 ? 2.873 2.508 -10.707 1.00 98.81 178 ILE A CA 1
ATOM 1392 C C . ILE A 1 178 ? 2.085 1.245 -10.354 1.00 98.81 178 ILE A C 1
ATOM 1394 O O . ILE A 1 178 ? 0.865 1.230 -10.533 1.00 98.81 178 ILE A O 1
ATOM 1398 N N . LEU A 1 179 ? 2.733 0.213 -9.802 1.00 98.88 179 LEU A N 1
ATOM 1399 C CA . LEU A 1 179 ? 2.022 -0.990 -9.349 1.00 98.88 179 LEU A CA 1
ATOM 1400 C C . LEU A 1 179 ? 1.061 -0.671 -8.198 1.00 98.88 179 LEU A C 1
ATOM 1402 O O . LEU A 1 179 ? -0.051 -1.196 -8.163 1.00 98.88 179 LEU A O 1
ATOM 1406 N N . ALA A 1 180 ? 1.451 0.222 -7.285 1.00 98.81 180 ALA A N 1
ATOM 1407 C CA . ALA A 1 180 ? 0.592 0.649 -6.187 1.00 98.81 180 ALA A CA 1
ATOM 1408 C C . ALA A 1 180 ? -0.649 1.412 -6.674 1.00 98.81 180 ALA A C 1
ATOM 1410 O O . ALA A 1 180 ? -1.750 1.131 -6.204 1.00 98.81 180 ALA A O 1
ATOM 1411 N N . LEU A 1 181 ? -0.503 2.320 -7.643 1.00 98.88 181 LEU A N 1
ATOM 1412 C CA . LEU A 1 181 ? -1.624 3.016 -8.281 1.00 98.88 181 LEU A CA 1
ATOM 1413 C C . LEU A 1 181 ? -2.532 2.034 -9.033 1.00 98.88 181 LEU A C 1
ATOM 1415 O O . LEU A 1 181 ? -3.751 2.083 -8.876 1.00 98.88 181 LEU A O 1
ATOM 1419 N N . ALA A 1 182 ? -1.955 1.096 -9.790 1.00 98.75 182 ALA A N 1
ATOM 1420 C CA . ALA A 1 182 ? -2.716 0.066 -10.494 1.00 98.75 182 ALA A CA 1
ATOM 1421 C C . ALA A 1 182 ? -3.519 -0.813 -9.520 1.00 98.75 182 ALA A C 1
ATOM 1423 O O . ALA A 1 182 ? -4.690 -1.110 -9.771 1.00 98.75 182 ALA A O 1
ATOM 1424 N N . LEU A 1 183 ? -2.921 -1.203 -8.390 1.00 98.75 183 LEU A N 1
ATOM 1425 C CA . LEU A 1 183 ? -3.602 -1.947 -7.332 1.00 98.75 183 LEU A CA 1
ATOM 1426 C C . LEU A 1 183 ? -4.714 -1.105 -6.701 1.00 98.75 183 LEU A C 1
ATOM 1428 O O . LEU A 1 183 ? -5.838 -1.577 -6.531 1.00 98.75 183 LEU A O 1
ATOM 1432 N N . ALA A 1 184 ? -4.412 0.152 -6.377 1.00 98.38 184 ALA A N 1
ATOM 1433 C CA . ALA A 1 184 ? -5.331 1.016 -5.661 1.00 98.38 184 ALA A CA 1
ATOM 1434 C C . ALA A 1 184 ? -6.538 1.444 -6.506 1.00 98.38 184 ALA A C 1
ATOM 1436 O O . ALA A 1 184 ? -7.617 1.673 -5.962 1.00 98.38 184 ALA A O 1
ATOM 1437 N N . GLU A 1 185 ? -6.396 1.502 -7.828 1.00 97.44 185 GLU A N 1
ATOM 1438 C CA . GLU A 1 185 ? -7.506 1.712 -8.763 1.00 97.44 185 GLU A CA 1
ATOM 1439 C C . GLU A 1 185 ? -8.225 0.414 -9.170 1.00 97.44 185 GLU A C 1
ATOM 1441 O O . GLU A 1 185 ? -9.178 0.451 -9.948 1.00 97.44 185 GLU A O 1
ATOM 1446 N N . GLY A 1 186 ? -7.797 -0.742 -8.651 1.00 97.56 186 GLY A N 1
ATOM 1447 C CA . GLY A 1 186 ? -8.383 -2.040 -8.987 1.00 97.56 186 GLY A CA 1
ATOM 1448 C C . GLY A 1 186 ? -8.086 -2.504 -10.416 1.00 97.56 186 GLY A C 1
ATOM 1449 O O . GLY A 1 186 ? -8.770 -3.393 -10.921 1.00 97.56 186 GLY A O 1
ATOM 1450 N N . HIS A 1 187 ? -7.076 -1.924 -11.074 1.00 98.25 187 HIS A N 1
ATOM 1451 C CA . HIS A 1 187 ? -6.582 -2.399 -12.368 1.00 98.25 187 HIS A CA 1
ATOM 1452 C C . HIS A 1 187 ? -5.948 -3.792 -12.243 1.00 98.25 187 HIS A C 1
ATOM 1454 O O . HIS A 1 187 ? -6.057 -4.610 -13.156 1.00 98.25 187 HIS A O 1
ATOM 1460 N N . ILE A 1 188 ? -5.339 -4.072 -11.087 1.00 98.56 188 ILE A N 1
ATOM 1461 C CA . ILE A 1 188 ? -4.770 -5.370 -10.722 1.00 98.56 188 ILE A CA 1
ATOM 1462 C C . ILE A 1 188 ? -5.205 -5.788 -9.317 1.00 98.56 188 ILE A C 1
ATOM 1464 O O . ILE A 1 188 ? -5.661 -4.971 -8.521 1.00 98.56 188 ILE A O 1
ATOM 1468 N N . ASN A 1 189 ? -5.072 -7.079 -9.008 1.00 98.62 189 ASN A N 1
ATOM 1469 C CA . ASN A 1 189 ? -5.322 -7.615 -7.668 1.00 98.62 189 ASN A CA 1
ATOM 1470 C C . ASN A 1 189 ? -4.010 -7.783 -6.876 1.00 98.62 189 ASN A C 1
ATOM 1472 O O . ASN A 1 189 ? -2.920 -7.680 -7.438 1.00 98.62 189 ASN A O 1
ATOM 1476 N N . ALA A 1 190 ? -4.113 -8.084 -5.576 1.00 98.50 190 ALA A N 1
ATOM 1477 C CA . ALA A 1 190 ? -2.955 -8.231 -4.686 1.00 98.50 190 ALA A CA 1
ATOM 1478 C C . ALA A 1 190 ? -1.955 -9.299 -5.156 1.00 98.50 190 ALA A C 1
ATOM 1480 O O . ALA A 1 190 ? -0.748 -9.100 -5.051 1.00 98.50 190 ALA A O 1
ATOM 1481 N N . LYS A 1 191 ? -2.450 -10.417 -5.703 1.00 98.50 191 LYS A N 1
ATOM 1482 C CA . LYS A 1 191 ? -1.597 -11.488 -6.226 1.00 98.50 191 LYS A CA 1
ATOM 1483 C C . LYS A 1 191 ? -0.781 -11.001 -7.424 1.00 98.50 191 LYS A C 1
ATOM 1485 O O . LYS A 1 191 ? 0.417 -11.238 -7.461 1.00 98.50 191 LYS A O 1
ATOM 1490 N N . GLN A 1 192 ? -1.417 -10.307 -8.363 1.00 98.56 192 GLN A N 1
ATOM 1491 C CA . GLN A 1 192 ? -0.748 -9.774 -9.546 1.00 98.56 192 GLN A CA 1
ATOM 1492 C C . GLN A 1 192 ? 0.280 -8.699 -9.164 1.00 98.56 192 GLN A C 1
ATOM 1494 O O . GLN A 1 192 ? 1.412 -8.753 -9.627 1.00 98.56 192 GLN A O 1
ATOM 1499 N N . ALA A 1 193 ? -0.074 -7.786 -8.248 1.00 98.69 193 ALA A N 1
ATOM 1500 C CA . ALA A 1 193 ? 0.861 -6.787 -7.727 1.00 98.69 193 ALA A CA 1
ATOM 1501 C C . ALA A 1 193 ? 2.094 -7.433 -7.074 1.00 98.69 193 ALA A C 1
ATOM 1503 O O . ALA A 1 193 ? 3.207 -6.983 -7.318 1.00 98.69 193 ALA A O 1
ATOM 1504 N N . PHE A 1 194 ? 1.896 -8.504 -6.295 1.00 98.75 194 PHE A N 1
ATOM 1505 C CA . PHE A 1 194 ? 2.986 -9.279 -5.704 1.00 98.75 194 PHE A CA 1
ATOM 1506 C C . PHE A 1 194 ? 3.857 -9.956 -6.767 1.00 98.75 194 PHE A C 1
ATOM 1508 O O . PHE A 1 194 ? 5.074 -9.835 -6.725 1.00 98.75 194 PHE A O 1
ATOM 1515 N N . GLU A 1 195 ? 3.255 -10.676 -7.717 1.00 98.44 195 GLU A N 1
ATOM 1516 C CA . GLU A 1 195 ? 3.997 -11.401 -8.756 1.00 98.44 195 GLU A CA 1
ATOM 1517 C C . GLU A 1 195 ? 4.838 -10.444 -9.613 1.00 98.44 195 GLU A C 1
ATOM 1519 O O . GLU A 1 195 ? 6.016 -10.709 -9.855 1.00 98.44 195 GLU A O 1
ATOM 1524 N N . ASP A 1 196 ? 4.270 -9.302 -10.001 1.00 98.56 196 ASP A N 1
ATOM 1525 C CA . ASP A 1 196 ? 4.944 -8.340 -10.873 1.00 98.56 196 ASP A CA 1
ATOM 1526 C C . ASP A 1 196 ? 5.974 -7.476 -10.141 1.00 98.56 196 ASP A C 1
ATOM 1528 O O . ASP A 1 196 ? 6.947 -7.045 -10.760 1.00 98.56 196 ASP A O 1
ATOM 1532 N N . SER A 1 197 ? 5.824 -7.257 -8.830 1.00 98.38 197 SER A N 1
ATOM 1533 C CA . SER A 1 197 ? 6.852 -6.584 -8.025 1.00 98.38 197 SER A CA 1
ATOM 1534 C C . SER A 1 197 ? 7.988 -7.511 -7.595 1.00 98.38 197 SER A C 1
ATOM 1536 O O . SER A 1 197 ? 8.932 -7.060 -6.955 1.00 98.38 197 SER A O 1
ATOM 1538 N N . GLN A 1 198 ? 7.885 -8.813 -7.863 1.00 97.88 198 GLN A N 1
ATOM 1539 C CA . GLN A 1 198 ? 8.811 -9.834 -7.369 1.00 97.88 198 GLN A CA 1
ATOM 1540 C C . GLN A 1 198 ? 9.400 -10.689 -8.495 1.00 97.88 198 GLN A C 1
ATOM 1542 O O . GLN A 1 198 ? 9.835 -11.818 -8.246 1.00 97.88 198 GLN A O 1
ATOM 1547 N N . VAL A 1 199 ? 9.386 -10.190 -9.734 1.00 98.06 199 VAL A N 1
ATOM 1548 C CA . VAL A 1 199 ? 9.894 -10.903 -10.918 1.00 98.06 199 VAL A CA 1
ATOM 1549 C C . VAL A 1 199 ? 11.344 -11.343 -10.712 1.00 98.06 199 VAL A C 1
ATOM 1551 O O . VAL A 1 199 ? 11.662 -12.515 -10.923 1.00 98.06 199 VAL A O 1
ATOM 1554 N N . ASP A 1 200 ? 12.191 -10.433 -10.233 1.00 95.50 200 ASP A N 1
ATOM 1555 C CA . ASP A 1 200 ? 13.625 -10.658 -10.059 1.00 95.50 200 ASP A CA 1
ATOM 1556 C C . ASP A 1 200 ? 13.898 -11.660 -8.934 1.00 95.50 200 ASP A C 1
ATOM 1558 O O . ASP A 1 200 ? 14.574 -12.666 -9.157 1.00 95.50 200 ASP A O 1
ATOM 1562 N N . GLU A 1 201 ? 13.307 -11.466 -7.752 1.00 95.12 201 GLU A N 1
ATOM 1563 C CA . GLU A 1 201 ? 13.427 -12.416 -6.641 1.00 95.12 201 GLU A CA 1
ATOM 1564 C C . GLU A 1 201 ? 12.896 -13.803 -7.013 1.00 95.12 201 GLU A C 1
ATOM 1566 O O . GLU A 1 201 ? 13.508 -14.812 -6.671 1.00 95.12 201 GLU A O 1
ATOM 1571 N N . THR A 1 202 ? 11.771 -13.880 -7.732 1.00 96.31 202 THR A N 1
ATOM 1572 C CA . THR A 1 202 ? 11.203 -15.167 -8.165 1.00 96.31 202 THR A CA 1
ATOM 1573 C C . THR A 1 202 ? 12.170 -15.891 -9.097 1.00 96.31 202 THR A C 1
ATOM 1575 O O . THR A 1 202 ? 12.403 -17.088 -8.938 1.00 96.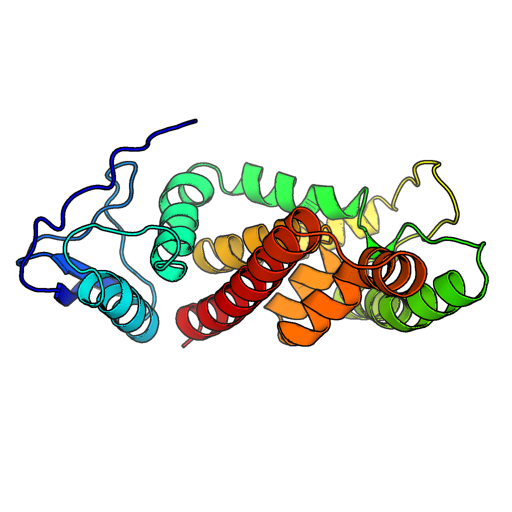31 202 THR A O 1
ATOM 1578 N N . TYR A 1 203 ? 12.794 -15.164 -10.023 1.00 96.19 203 TYR A N 1
ATOM 1579 C CA . TYR A 1 203 ? 13.811 -15.718 -10.908 1.00 96.19 203 TYR A CA 1
ATOM 1580 C C . TYR A 1 203 ? 15.051 -16.211 -10.143 1.00 96.19 203 TYR A C 1
ATOM 1582 O O . TYR A 1 203 ? 15.543 -17.309 -10.399 1.00 96.19 203 TYR A O 1
ATOM 1590 N N . GLN A 1 204 ? 15.537 -15.443 -9.164 1.00 94.25 204 GLN A N 1
ATOM 1591 C CA . GLN A 1 204 ? 16.672 -15.847 -8.324 1.00 94.25 204 GLN A CA 1
ATOM 1592 C C . GLN A 1 204 ? 16.363 -17.108 -7.503 1.00 94.25 204 GLN A C 1
ATOM 1594 O O . GLN A 1 204 ? 17.194 -18.015 -7.434 1.00 94.25 204 GLN A O 1
ATOM 1599 N N . ILE A 1 205 ? 15.155 -17.200 -6.940 1.00 94.38 205 ILE A N 1
ATOM 1600 C CA . ILE A 1 205 ? 14.681 -18.374 -6.194 1.00 94.38 205 ILE A CA 1
ATOM 1601 C C . ILE A 1 205 ? 14.607 -19.611 -7.096 1.00 94.38 205 ILE A C 1
ATOM 1603 O O . ILE A 1 205 ? 15.020 -20.695 -6.687 1.00 94.38 205 ILE A O 1
ATOM 1607 N N . GLU A 1 206 ? 14.115 -19.474 -8.330 1.00 94.50 206 GLU A N 1
ATOM 1608 C CA . GLU A 1 206 ? 14.075 -20.583 -9.293 1.00 94.50 206 GLU A CA 1
ATOM 1609 C C . GLU A 1 206 ? 15.476 -21.125 -9.619 1.00 94.50 206 GLU A C 1
ATOM 1611 O O . GLU A 1 206 ? 15.640 -22.331 -9.814 1.00 94.50 206 GLU A O 1
ATOM 1616 N N . LEU A 1 207 ? 16.489 -20.254 -9.666 1.00 93.00 207 LEU A N 1
ATOM 1617 C CA . LEU A 1 207 ? 17.862 -20.641 -9.989 1.00 93.00 207 LEU A CA 1
ATOM 1618 C C . LEU A 1 207 ? 18.636 -21.213 -8.800 1.00 93.00 207 LEU A C 1
ATOM 1620 O O . LEU A 1 207 ? 19.423 -22.147 -8.974 1.00 93.00 207 LEU A O 1
ATOM 1624 N N . TRP A 1 208 ? 18.463 -20.632 -7.614 1.00 92.31 208 TRP A N 1
ATOM 1625 C CA . TRP A 1 208 ? 19.354 -20.872 -6.474 1.00 92.31 208 TRP A CA 1
ATOM 1626 C C . TRP A 1 208 ? 18.646 -21.410 -5.229 1.00 92.31 208 TRP A C 1
ATOM 1628 O O . TRP A 1 208 ? 19.312 -21.759 -4.254 1.00 92.31 208 TRP A O 1
ATOM 1638 N N . GLY A 1 209 ? 17.324 -21.571 -5.291 1.00 89.94 209 GLY A N 1
ATOM 1639 C CA . GLY A 1 209 ? 16.487 -21.956 -4.163 1.00 89.94 209 GLY A CA 1
ATOM 1640 C C . GLY A 1 209 ? 16.102 -20.765 -3.285 1.00 89.94 209 GLY A C 1
ATOM 1641 O O . GLY A 1 209 ? 16.691 -19.690 -3.354 1.00 89.94 209 GLY A O 1
ATOM 1642 N N . GLU A 1 210 ? 15.083 -20.969 -2.453 1.00 90.88 210 GLU A N 1
ATOM 1643 C CA . GLU A 1 210 ? 14.597 -19.972 -1.497 1.00 90.88 210 GLU A CA 1
ATOM 1644 C C . GLU A 1 210 ? 15.288 -20.147 -0.138 1.00 90.88 210 GLU A C 1
ATOM 1646 O O . GLU A 1 210 ? 15.395 -21.267 0.373 1.00 90.88 210 GLU A O 1
ATOM 1651 N N . ASP A 1 211 ? 15.725 -19.042 0.466 1.00 90.56 211 ASP A N 1
ATOM 1652 C CA . ASP A 1 211 ? 16.130 -19.009 1.870 1.00 90.56 211 ASP A CA 1
ATOM 1653 C C . ASP A 1 211 ? 14.973 -18.555 2.782 1.00 90.56 211 ASP A C 1
ATOM 1655 O O . ASP A 1 211 ? 14.000 -17.939 2.346 1.00 90.56 211 ASP A O 1
ATOM 1659 N N . TRP A 1 212 ? 15.067 -18.880 4.073 1.00 86.81 212 TRP A N 1
ATOM 1660 C CA . TRP A 1 212 ? 13.992 -18.624 5.033 1.00 86.81 212 TRP A CA 1
ATOM 1661 C C . TRP A 1 212 ? 13.733 -17.126 5.274 1.00 86.81 212 TRP A C 1
ATOM 1663 O O . TRP A 1 212 ? 12.585 -16.750 5.485 1.00 86.81 212 TRP A O 1
ATOM 1673 N N . GLU A 1 213 ? 14.750 -16.261 5.187 1.00 85.81 213 GLU A N 1
ATOM 1674 C CA . GLU A 1 213 ? 14.568 -14.813 5.344 1.00 85.81 213 GLU A CA 1
ATOM 1675 C C . GLU A 1 213 ? 13.853 -14.217 4.126 1.00 85.81 213 GLU A C 1
ATOM 1677 O O . GLU A 1 213 ? 12.979 -13.361 4.271 1.00 85.81 213 GLU A O 1
ATOM 1682 N N . ALA A 1 214 ? 14.206 -14.668 2.919 1.00 87.88 214 ALA A N 1
ATOM 1683 C CA . ALA A 1 214 ? 13.540 -14.280 1.682 1.00 87.88 214 ALA A CA 1
ATOM 1684 C C . ALA A 1 214 ? 12.069 -14.713 1.687 1.00 87.88 214 ALA A C 1
ATOM 1686 O O . ALA A 1 214 ? 11.196 -13.909 1.351 1.00 87.88 214 ALA A O 1
ATOM 1687 N N . LYS A 1 215 ? 11.794 -15.939 2.141 1.00 91.50 215 LYS A N 1
ATOM 1688 C CA . LYS A 1 215 ? 10.434 -16.454 2.295 1.00 91.50 215 LYS A CA 1
ATOM 1689 C C . LYS A 1 215 ? 9.603 -15.600 3.253 1.00 91.50 215 LYS A C 1
ATOM 1691 O O . LYS A 1 215 ? 8.540 -15.115 2.868 1.00 91.50 215 LYS A O 1
ATOM 1696 N N . ASP A 1 216 ? 10.108 -15.358 4.464 1.00 92.44 216 ASP A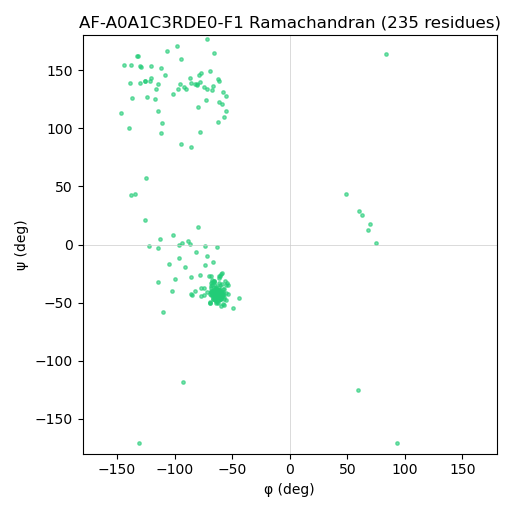 N 1
ATOM 1697 C CA . ASP A 1 216 ? 9.401 -14.577 5.485 1.00 92.44 216 ASP A CA 1
ATOM 1698 C C . ASP A 1 216 ? 9.102 -13.150 4.989 1.00 92.44 216 ASP A C 1
ATOM 1700 O O . ASP A 1 216 ? 7.992 -12.641 5.164 1.00 92.44 216 ASP A O 1
ATOM 1704 N N . ARG A 1 217 ? 10.058 -12.502 4.301 1.00 93.06 217 ARG A N 1
ATOM 1705 C CA . ARG A 1 217 ? 9.833 -11.177 3.691 1.00 93.06 217 ARG A CA 1
ATOM 1706 C C . ARG A 1 217 ? 8.732 -11.207 2.631 1.00 93.06 217 ARG A C 1
ATOM 1708 O O . ARG A 1 217 ? 7.881 -10.318 2.616 1.00 93.06 217 ARG A O 1
ATOM 1715 N N . ARG A 1 218 ? 8.727 -12.211 1.752 1.00 94.62 218 ARG A N 1
ATOM 1716 C CA . ARG A 1 218 ? 7.726 -12.346 0.681 1.00 94.62 218 ARG A CA 1
ATOM 1717 C C . ARG A 1 218 ? 6.326 -12.604 1.231 1.00 94.62 218 ARG A C 1
ATOM 1719 O O . ARG A 1 218 ? 5.369 -12.011 0.735 1.00 94.62 218 ARG A O 1
ATOM 1726 N N . GLU A 1 219 ? 6.204 -13.421 2.276 1.00 95.38 219 GLU A N 1
ATOM 1727 C CA . GLU A 1 219 ? 4.927 -13.656 2.961 1.00 95.38 219 GLU A CA 1
ATOM 1728 C C . GLU A 1 219 ? 4.364 -12.360 3.569 1.00 95.38 219 GLU A C 1
ATOM 1730 O O . GLU A 1 219 ? 3.160 -12.101 3.467 1.00 95.38 219 GLU A O 1
ATOM 1735 N N . VAL A 1 220 ? 5.227 -11.503 4.132 1.00 94.88 220 VAL A N 1
ATOM 1736 C CA . VAL A 1 220 ? 4.827 -10.174 4.623 1.00 94.88 220 VAL A CA 1
ATOM 1737 C C . VAL A 1 220 ? 4.321 -9.291 3.483 1.00 94.88 220 VAL A C 1
ATOM 1739 O O . VAL A 1 220 ? 3.215 -8.769 3.592 1.00 94.88 220 VAL A O 1
ATOM 1742 N N . ILE A 1 221 ? 5.058 -9.178 2.370 1.00 97.12 221 ILE A N 1
ATOM 1743 C CA . ILE A 1 221 ? 4.629 -8.378 1.206 1.00 97.12 221 ILE A CA 1
ATOM 1744 C C . ILE A 1 221 ? 3.267 -8.861 0.697 1.00 97.12 221 ILE A C 1
ATOM 1746 O O . ILE A 1 221 ? 2.360 -8.057 0.485 1.00 97.12 221 ILE A O 1
ATOM 1750 N N . GLN A 1 222 ? 3.087 -10.174 0.536 1.00 97.12 222 GLN A N 1
ATOM 1751 C CA . GLN A 1 222 ? 1.830 -10.738 0.051 1.00 97.12 222 GLN A CA 1
ATOM 1752 C C . GLN A 1 222 ? 0.657 -10.419 0.990 1.00 97.12 222 GLN A C 1
ATOM 1754 O O . GLN A 1 222 ? -0.421 -10.028 0.530 1.00 97.12 222 GLN A O 1
ATOM 1759 N N . ARG A 1 223 ? 0.861 -10.555 2.307 1.00 96.94 223 ARG A N 1
ATOM 1760 C CA . ARG A 1 223 ? -0.147 -10.212 3.316 1.00 96.94 223 ARG A CA 1
ATOM 1761 C C . ARG A 1 223 ? -0.480 -8.723 3.291 1.00 96.94 223 ARG A C 1
ATOM 1763 O O . ARG A 1 223 ? -1.656 -8.371 3.348 1.00 96.94 223 ARG A O 1
ATOM 1770 N N . ASP A 1 224 ? 0.529 -7.867 3.192 1.00 97.38 224 ASP A N 1
ATOM 1771 C CA . ASP A 1 224 ? 0.357 -6.417 3.220 1.00 97.38 224 ASP A CA 1
ATOM 1772 C C . ASP A 1 224 ? -0.399 -5.933 1.973 1.00 97.38 224 ASP A C 1
ATOM 1774 O O . ASP A 1 224 ? -1.346 -5.157 2.090 1.00 97.38 224 ASP A O 1
ATOM 1778 N N . LEU A 1 225 ? -0.092 -6.466 0.785 1.00 98.69 225 LEU A N 1
ATOM 1779 C CA . LEU A 1 225 ? -0.839 -6.149 -0.439 1.00 98.69 225 LEU A CA 1
ATOM 1780 C C . LEU A 1 225 ? -2.295 -6.622 -0.368 1.00 98.69 225 LEU A C 1
ATOM 1782 O O . LEU A 1 225 ? -3.202 -5.909 -0.804 1.00 98.69 225 LEU A O 1
ATOM 1786 N N . GLN A 1 226 ? -2.548 -7.793 0.225 1.00 98.50 226 GLN A N 1
ATOM 1787 C CA . GLN A 1 226 ? -3.917 -8.258 0.451 1.00 98.50 226 GLN A CA 1
ATOM 1788 C C . GLN A 1 226 ? -4.664 -7.364 1.450 1.00 98.50 226 GLN A C 1
ATOM 1790 O O . GLN A 1 226 ? -5.842 -7.061 1.246 1.00 98.50 226 GLN A O 1
ATOM 1795 N N . ALA A 1 227 ? -3.984 -6.911 2.505 1.00 98.31 227 ALA A N 1
ATOM 1796 C CA . ALA A 1 227 ? -4.539 -5.953 3.449 1.00 98.31 227 ALA A CA 1
ATOM 1797 C C . ALA A 1 227 ? -4.882 -4.623 2.769 1.00 98.31 227 ALA A C 1
ATOM 1799 O O . ALA A 1 227 ? -5.966 -4.101 3.012 1.00 98.31 227 ALA A O 1
ATOM 1800 N N . VAL A 1 228 ? -4.034 -4.107 1.873 1.00 98.69 228 VAL A N 1
ATOM 1801 C CA . VAL A 1 228 ? -4.321 -2.874 1.121 1.00 98.69 228 VAL A CA 1
ATOM 1802 C C . VAL A 1 228 ? -5.581 -3.010 0.264 1.00 98.69 228 VAL A C 1
ATOM 1804 O O . VAL A 1 228 ? -6.418 -2.108 0.272 1.00 98.69 228 VAL A O 1
ATOM 1807 N N . VAL A 1 229 ? -5.768 -4.132 -0.438 1.00 98.50 229 VAL A N 1
ATOM 1808 C CA . VAL A 1 229 ? -6.987 -4.356 -1.239 1.00 98.50 229 VAL A CA 1
ATOM 1809 C C . VAL A 1 229 ? -8.235 -4.346 -0.359 1.00 98.50 229 VAL A C 1
ATOM 1811 O O . VAL A 1 229 ? -9.211 -3.666 -0.681 1.00 98.50 229 VAL A O 1
ATOM 1814 N N . ASN A 1 230 ? -8.199 -5.062 0.767 1.00 98.25 230 ASN A N 1
ATOM 1815 C CA . ASN A 1 230 ? -9.319 -5.097 1.707 1.00 98.25 230 ASN A CA 1
ATOM 1816 C C . ASN A 1 230 ? -9.593 -3.702 2.280 1.00 98.25 230 ASN A C 1
ATOM 1818 O O . ASN A 1 230 ? -10.736 -3.258 2.311 1.00 98.25 230 ASN A O 1
ATOM 1822 N N . TRP A 1 231 ? -8.539 -2.993 2.677 1.00 98.62 231 TRP A N 1
ATOM 1823 C CA . TRP A 1 231 ? -8.609 -1.639 3.207 1.00 98.62 231 TRP A CA 1
ATOM 1824 C C . TRP A 1 231 ? -9.288 -0.672 2.239 1.00 98.62 231 TRP A C 1
ATOM 1826 O O . TRP A 1 231 ? -10.252 -0.012 2.615 1.00 98.62 231 TRP A O 1
ATOM 1836 N N . LEU A 1 232 ? -8.845 -0.621 0.981 1.00 98.44 232 LEU A N 1
ATOM 1837 C CA . LEU A 1 232 ? -9.423 0.279 -0.019 1.00 98.44 232 LEU A CA 1
ATOM 1838 C C . LEU A 1 232 ? -10.884 -0.062 -0.326 1.00 98.44 232 LEU A C 1
ATOM 1840 O O . LEU A 1 232 ? -11.695 0.843 -0.508 1.00 98.44 232 LEU A O 1
ATOM 1844 N N . ALA A 1 233 ? -11.241 -1.349 -0.341 1.00 98.25 233 ALA A N 1
ATOM 1845 C CA . ALA A 1 233 ? -12.632 -1.766 -0.489 1.00 98.25 233 ALA A CA 1
ATOM 1846 C C . ALA A 1 233 ? -13.501 -1.312 0.697 1.00 98.25 233 ALA A C 1
ATOM 1848 O O . ALA A 1 233 ? -14.633 -0.881 0.494 1.00 98.25 233 ALA A O 1
ATOM 1849 N N . LEU A 1 234 ? -12.972 -1.376 1.923 1.00 98.44 234 LEU A N 1
ATOM 1850 C CA . LEU A 1 234 ? -13.676 -0.964 3.139 1.00 98.44 234 LEU A CA 1
ATOM 1851 C C . LEU A 1 234 ? -13.777 0.558 3.276 1.00 98.44 234 LEU A C 1
ATOM 1853 O O . LEU A 1 234 ? -14.803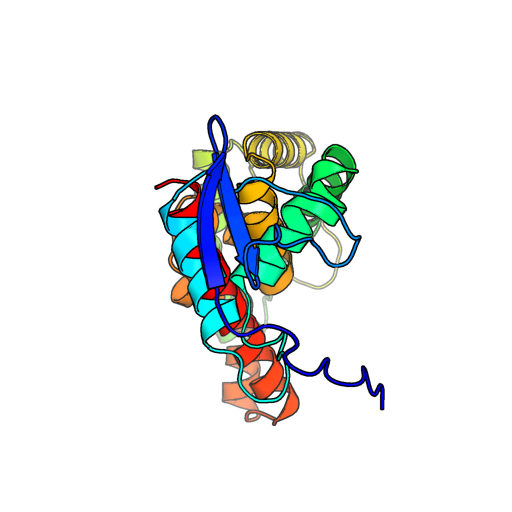 1.052 3.727 1.00 98.44 234 LEU A O 1
ATOM 1857 N N . VAL A 1 235 ? -12.749 1.314 2.887 1.00 97.50 235 VAL A N 1
ATOM 1858 C CA . VAL A 1 235 ? -12.762 2.790 2.924 1.00 97.50 235 VAL A CA 1
ATOM 1859 C C . VAL A 1 235 ? -13.781 3.368 1.935 1.00 97.50 235 VAL A C 1
ATOM 1861 O O . VAL A 1 235 ? -14.371 4.406 2.213 1.00 97.50 235 VAL A O 1
ATOM 1864 N N . ARG A 1 236 ? -14.017 2.689 0.805 1.00 96.06 236 ARG A N 1
ATOM 1865 C CA . ARG A 1 236 ? -14.890 3.156 -0.290 1.00 96.06 236 ARG A CA 1
ATOM 1866 C C . ARG A 1 236 ? -16.328 2.614 -0.250 1.00 96.06 236 ARG A C 1
ATOM 1868 O O . ARG A 1 236 ? -17.096 2.912 -1.163 1.00 96.06 236 ARG A O 1
ATOM 1875 N N . SER A 1 237 ? -16.662 1.775 0.735 1.00 91.31 237 SER A N 1
ATOM 1876 C CA . SER A 1 237 ? -17.947 1.055 0.832 1.00 91.31 237 SER A CA 1
ATOM 1877 C C . SER A 1 237 ? -19.138 1.929 1.203 1.00 91.31 237 SER A C 1
ATOM 1879 O O . SER A 1 237 ? -18.977 2.710 2.169 1.00 91.31 237 SER A O 1
#

Sequence (237 aa):
MDSSAALKRFYKTVGVEQDGDGYRVTLDGRQLKSPAKRSFLLPTKALADELAKEWDAQEEHIQPLTMPMMALASTAVDRIGQLRDGVIEQIAKYGETDLICYWTDDPEDLAKRQAKAWTPYIKWAKEKYDAELTTQTGILHIEQPESSLKALTTAVHAFDDWELSGLSSATHSTGSLILALALAEGHINAKQAFEDSQVDETYQIELWGEDWEAKDRREVIQRDLQAVVNWLALVRS

InterPro domains:
  IPR011419 ATP12, ATP synthase F1-assembly protein [PF07542] (8-125)
  IPR011419 ATP12, ATP synthase F1-assembly protein [PTHR21013] (2-216)
  IPR023335 ATP12 orthogonal Bundle domain superfamily [G3DSA:1.10.3580.10] (67-237)
  IPR042272 ATP12, ATP synthase F1-assembly protein, N-terminal [G3DSA:3.30.2180.10] (2-65)

Nearest PDB structures (foldseek):
  2p4x-assembly2_B  TM=9.445E-01  e=4.294E-20  Paracoccus denitrificans PD1222
  2zd2-assembly2_B  TM=9.438E-01  e=1.407E-19  Paracoccus denitrificans PD1222
  2r6i-assembly1_A  TM=9.487E-01  e=1.439E-18  Agrobacterium fabrum str. C58
  3dyj-assembly2_B  TM=2.048E-01  e=7.395E+00  Mus musculus

Secondary structure (DSSP, 8-state):
------PBP--S-EEEEEETTEEEEEETTEEPB-TT--B--BS-HHHHHHHHHHHHT--SB--GGG-HHHHHHHHIIIIIHHHHHHHHHHHHGGGGG-GGGEE--SSHHHHHHHHHHHHHHHHHHHHHH------EESSSPPPPPHHHHHHHHHHHHTS-HHHHHHHHHHHHHHS-HHHHHHHHTTSS-HHHHHHHHTHHHHHHHHHH---HHHHHHHHHHHHHHHHHHHHHHHHT-

Foldseek 3Di:
DDCPPFAFLPADDWDWDDDPQFIFIDGNNHGDAAPVRDGDGANFPLLNVVQSVLSNPDDGGRDVLSRLSSVLVNCLVVPCVVPVLVLLVVLLVLLQVFPLQEAAPPPVVLRVLSCVLRVVLCVVLCVPQVQNFHHDYDDDGDGGPPSNSVSLSVLSVVDHSSLSSLLSLLCVLLSHNSLSSCCLVVVDALVSSLCSSCSPVVVVCVVPNDDPVNVVSSVSSSVSRNSSNVSSVRSVD

Radius of gyration: 19.68 Å; Cα contacts (8 Å, |Δi|>4): 337; chains: 1; bounding box: 45×39×51 Å

Solvent-accessible surface area (backbone atoms only — not comparable to full-atom values): 12911 Å² total; per-residue (Å²): 140,81,82,75,74,65,50,59,57,86,64,90,46,64,40,72,45,81,53,90,88,25,19,31,37,21,46,66,84,39,75,51,58,36,96,85,67,43,78,68,63,34,77,14,66,63,39,26,51,52,40,29,48,43,61,60,69,42,61,72,42,49,55,72,92,74,26,60,60,54,52,40,52,32,40,14,58,70,45,31,71,74,39,46,68,63,49,45,51,60,46,38,51,31,57,57,67,24,48,80,32,59,44,51,75,72,58,60,69,56,28,52,50,49,51,66,55,32,50,62,52,54,52,44,38,27,75,75,50,60,20,62,74,68,71,46,69,58,93,72,88,63,87,52,46,67,65,22,50,50,30,48,38,53,58,54,66,72,47,52,54,66,50,42,27,34,40,49,49,30,21,65,63,38,48,15,36,66,54,18,51,34,40,72,71,61,77,41,50,44,67,56,42,45,53,59,53,34,52,66,61,50,53,49,29,75,76,71,53,81,52,72,68,60,48,56,52,49,54,49,37,49,51,51,33,43,44,31,56,53,48,52,54,25,64,71,91

pLDDT: mean 95.24, std 8.22, range [34.31, 98.88]

Organism: NCBI:txid1867952

Mean predicted aligned error: 3.94 Å